Protein AF-A0A7S0GLE5-F1 (afdb_monomer_lite)

Organism: NCBI:txid420281

Sequence (230 aa):
GLSLISFNEVAIQNYQNAKKIQGDEVIFVRYPESAYFPCAHNSYLTGVIRGYGVSIIRFKVPEYEDTFSGSSVFNGTTETRYWSICVYGFAMATNIDCIEDDTTPVDKNGFATIVIAPMSLKNATESAGLGWVRSGHGYDPMIFYRQIMQREDFDSGINSVIYHPQEVSTNETKETFFEYDARNNIGDYAPYGRHMSDKAYTYWLDAGDYVSIFGSFESSIKPETLLKLN

Structure (mmCIF, N/CA/C/O backbone):
data_AF-A0A7S0GLE5-F1
#
_entry.id   AF-A0A7S0GLE5-F1
#
loop_
_atom_site.group_PDB
_atom_site.id
_atom_site.type_symbol
_atom_site.label_atom_id
_atom_site.label_alt_id
_atom_site.label_comp_id
_atom_site.label_asym_id
_atom_site.label_entity_id
_atom_site.label_seq_id
_atom_site.pdbx_PDB_ins_code
_atom_site.Cartn_x
_atom_site.Cartn_y
_atom_site.Cartn_z
_atom_site.occupancy
_atom_site.B_iso_or_equiv
_atom_site.auth_seq_id
_atom_site.auth_comp_id
_atom_site.auth_asym_id
_atom_site.auth_atom_id
_atom_site.pdbx_PDB_model_num
ATOM 1 N N . GLY A 1 1 ? -15.059 27.761 8.460 1.00 34.34 1 GLY A N 1
ATOM 2 C CA . GLY A 1 1 ? -14.867 27.119 7.151 1.00 34.34 1 GLY A CA 1
ATOM 3 C C . GLY A 1 1 ? -13.436 27.342 6.743 1.00 34.34 1 GLY A C 1
ATOM 4 O O . GLY A 1 1 ? -13.083 28.483 6.485 1.00 34.34 1 GLY A O 1
ATOM 5 N N . LEU A 1 2 ? -12.612 26.299 6.796 1.00 33.66 2 LEU A N 1
ATOM 6 C CA . LEU A 1 2 ? -11.242 26.340 6.285 1.00 33.66 2 LEU A CA 1
ATOM 7 C C . LEU A 1 2 ? -11.308 26.415 4.752 1.00 33.66 2 LEU A C 1
ATOM 9 O O . LEU A 1 2 ? -12.181 25.803 4.136 1.00 33.66 2 LEU A O 1
ATOM 13 N N . SER A 1 3 ? -10.463 27.236 4.135 1.00 33.72 3 SER A N 1
ATOM 14 C CA . SER A 1 3 ? -10.384 27.335 2.676 1.00 33.72 3 SER A CA 1
ATOM 15 C C . SER A 1 3 ? -9.587 26.143 2.133 1.00 33.72 3 SER A C 1
ATOM 17 O O . SER A 1 3 ? -8.682 25.652 2.807 1.00 33.72 3 SER A O 1
ATOM 19 N N . LEU A 1 4 ? -9.873 25.696 0.903 1.00 39.38 4 LEU A N 1
ATOM 20 C CA . LEU A 1 4 ? -9.114 24.646 0.190 1.00 39.38 4 LEU A CA 1
ATOM 21 C C . LEU A 1 4 ? -7.583 24.847 0.234 1.00 39.38 4 LEU A C 1
ATOM 23 O O . LEU A 1 4 ? -6.837 23.876 0.196 1.00 39.38 4 LEU A O 1
ATOM 27 N N . ILE A 1 5 ? -7.120 26.094 0.368 1.00 38.97 5 ILE A N 1
ATOM 28 C CA . ILE A 1 5 ? -5.701 26.460 0.482 1.00 38.97 5 ILE A CA 1
ATOM 29 C C . ILE A 1 5 ? -5.119 26.027 1.842 1.00 38.97 5 ILE A C 1
ATOM 31 O O . ILE A 1 5 ? -4.068 25.399 1.877 1.00 38.97 5 ILE A O 1
ATOM 35 N N . SER A 1 6 ? -5.831 26.271 2.950 1.00 46.41 6 SER A N 1
ATOM 36 C CA . SER A 1 6 ? -5.390 25.877 4.303 1.00 46.41 6 SER A CA 1
ATOM 37 C C . SER A 1 6 ? -5.393 24.359 4.547 1.00 46.41 6 SER A C 1
ATOM 39 O O . SER A 1 6 ? -4.584 23.854 5.319 1.00 46.41 6 SER A O 1
ATOM 41 N N . PHE A 1 7 ? -6.261 23.608 3.858 1.00 53.34 7 PHE A N 1
ATOM 42 C CA . PHE A 1 7 ? -6.277 22.140 3.933 1.00 53.34 7 PHE A CA 1
ATOM 43 C C . PHE A 1 7 ? -5.026 21.510 3.319 1.00 53.34 7 PHE A C 1
ATOM 45 O O . PHE A 1 7 ? -4.521 20.508 3.826 1.00 53.34 7 PHE A O 1
ATOM 52 N N . ASN A 1 8 ? -4.515 22.121 2.249 1.00 62.53 8 ASN A N 1
ATOM 53 C CA . ASN A 1 8 ? -3.326 21.642 1.563 1.00 62.53 8 ASN A CA 1
ATOM 54 C C . ASN A 1 8 ? -2.088 21.757 2.467 1.00 62.53 8 ASN A C 1
ATOM 56 O O . ASN A 1 8 ? -1.275 20.844 2.520 1.00 62.53 8 ASN A O 1
ATOM 60 N N . GLU A 1 9 ? -1.976 22.839 3.240 1.00 68.19 9 GLU A N 1
ATOM 61 C CA . GLU A 1 9 ? -0.831 23.089 4.126 1.00 68.19 9 GLU A CA 1
ATOM 62 C C . GLU A 1 9 ? -0.730 22.076 5.274 1.00 68.19 9 GLU A C 1
ATOM 64 O O . GLU A 1 9 ? 0.355 21.556 5.536 1.00 68.19 9 GLU A O 1
ATOM 69 N N . VAL A 1 10 ? -1.852 21.736 5.918 1.00 70.88 10 VAL A N 1
ATOM 70 C CA . VAL A 1 10 ? -1.874 20.741 7.006 1.00 70.88 10 VAL A CA 1
ATOM 71 C C . VAL A 1 10 ? -1.505 19.352 6.484 1.00 70.88 10 VAL A C 1
ATOM 73 O O . VAL A 1 10 ? -0.677 18.669 7.080 1.00 70.88 10 VAL A O 1
ATOM 76 N N . ALA A 1 11 ? -2.055 18.944 5.338 1.00 70.81 11 ALA A N 1
ATOM 77 C CA . ALA A 1 11 ? -1.723 17.656 4.735 1.00 70.81 11 ALA A CA 1
ATOM 78 C C . ALA A 1 11 ? -0.244 17.575 4.300 1.00 70.81 11 ALA A C 1
ATOM 80 O O . ALA A 1 11 ? 0.396 16.548 4.537 1.00 70.81 11 ALA A O 1
ATOM 81 N N . ILE A 1 12 ? 0.332 18.661 3.758 1.00 74.31 12 ILE A N 1
ATOM 82 C CA . ILE A 1 12 ? 1.778 18.750 3.472 1.00 74.31 12 ILE A CA 1
ATOM 83 C C . ILE A 1 12 ? 2.581 18.601 4.757 1.00 74.31 12 ILE A C 1
ATOM 85 O O . ILE A 1 12 ? 3.539 17.832 4.792 1.00 74.31 12 ILE A O 1
ATOM 89 N N . GLN A 1 13 ? 2.212 19.326 5.813 1.00 76.25 13 GLN A N 1
ATOM 90 C CA . GLN A 1 13 ? 2.949 19.287 7.070 1.00 76.25 13 GLN A CA 1
ATOM 91 C C . GLN A 1 13 ? 2.919 17.886 7.691 1.00 76.25 13 GLN A C 1
ATOM 93 O O . GLN A 1 13 ? 3.967 17.383 8.102 1.00 76.25 13 GLN A O 1
ATOM 98 N N . ASN A 1 14 ? 1.755 17.230 7.688 1.00 77.88 14 ASN A N 1
ATOM 99 C CA . ASN A 1 14 ? 1.596 15.856 8.163 1.00 77.88 14 ASN A CA 1
ATOM 100 C C . ASN A 1 14 ? 2.467 14.896 7.345 1.00 77.88 14 ASN A C 1
ATOM 102 O O . ASN A 1 14 ? 3.203 14.095 7.917 1.00 77.88 14 ASN A O 1
ATOM 106 N N . TYR A 1 15 ? 2.472 15.039 6.018 1.00 78.81 15 TYR A N 1
ATOM 107 C CA . TYR A 1 15 ? 3.329 14.254 5.132 1.00 78.81 15 TYR A CA 1
ATOM 108 C C . TYR A 1 15 ? 4.828 14.460 5.417 1.00 78.81 15 TYR A C 1
ATOM 110 O O . TYR A 1 15 ? 5.572 13.485 5.551 1.00 78.81 15 TYR A O 1
ATOM 118 N N . GLN A 1 16 ? 5.290 15.708 5.552 1.00 80.81 16 GLN A N 1
ATOM 119 C CA . GLN A 1 16 ? 6.705 15.996 5.815 1.00 80.81 16 GLN A CA 1
ATOM 120 C C . GLN A 1 16 ? 7.140 15.513 7.210 1.00 80.81 16 GLN A C 1
ATOM 122 O O . GLN A 1 16 ? 8.244 14.979 7.357 1.00 80.81 16 GLN A O 1
ATOM 127 N N . ASN A 1 17 ? 6.273 15.633 8.221 1.00 81.50 17 ASN A N 1
ATOM 128 C CA . ASN A 1 17 ? 6.522 15.113 9.568 1.00 81.50 17 ASN A CA 1
ATOM 129 C C . ASN A 1 17 ? 6.604 13.583 9.566 1.00 81.50 17 ASN A C 1
ATOM 131 O O . ASN A 1 17 ? 7.611 13.030 10.009 1.00 81.50 17 ASN A O 1
ATOM 135 N N . ALA A 1 18 ? 5.619 12.908 8.972 1.00 82.06 18 ALA A N 1
ATOM 136 C CA . ALA A 1 18 ? 5.599 11.456 8.823 1.00 82.06 18 ALA A CA 1
ATOM 137 C C . ALA A 1 18 ? 6.863 10.945 8.107 1.00 82.06 18 ALA A C 1
ATOM 139 O O . ALA A 1 18 ? 7.539 10.033 8.584 1.00 82.06 18 ALA A O 1
ATOM 140 N N . LYS A 1 19 ? 7.271 11.605 7.016 1.00 82.19 19 LYS A N 1
ATOM 141 C CA . LYS A 1 19 ? 8.507 11.286 6.286 1.00 82.19 19 LYS A CA 1
ATOM 142 C C . LYS A 1 19 ? 9.771 11.468 7.132 1.00 82.19 19 LYS A C 1
ATOM 144 O O . LYS A 1 19 ? 10.743 10.735 6.942 1.00 82.19 19 LYS A O 1
ATOM 149 N N . LYS A 1 20 ? 9.804 12.433 8.051 1.00 83.44 20 LYS A N 1
ATOM 150 C CA . LYS A 1 20 ? 10.925 12.606 8.990 1.00 83.44 20 LYS A CA 1
ATOM 151 C C . LYS A 1 20 ? 10.931 11.514 10.064 1.00 83.44 20 LYS A C 1
ATOM 153 O O . LYS A 1 20 ? 11.995 10.993 10.379 1.00 83.44 20 LYS A O 1
ATOM 158 N N . ILE A 1 21 ? 9.760 11.173 10.595 1.00 84.50 21 ILE A N 1
ATOM 159 C CA . ILE A 1 21 ? 9.581 10.262 11.729 1.00 84.50 21 ILE A CA 1
ATOM 160 C C . ILE A 1 21 ? 9.821 8.793 11.348 1.00 84.50 21 ILE A C 1
ATOM 162 O O . ILE A 1 21 ? 10.509 8.070 12.069 1.00 84.50 21 ILE A O 1
ATOM 166 N N . GLN A 1 22 ? 9.281 8.349 10.211 1.00 82.12 22 GLN A N 1
ATOM 167 C CA . GLN A 1 22 ? 9.285 6.933 9.824 1.00 82.12 22 GLN A CA 1
ATOM 168 C C . GLN A 1 22 ? 10.663 6.423 9.371 1.00 82.12 22 GLN A C 1
ATOM 170 O O . GLN A 1 22 ? 10.921 5.222 9.395 1.00 82.12 22 GLN A O 1
ATOM 175 N N . GLY A 1 23 ? 11.583 7.312 8.978 1.00 84.31 23 GLY A N 1
ATOM 176 C CA . GLY A 1 23 ? 12.878 6.893 8.435 1.00 84.31 23 GLY A CA 1
ATOM 177 C C . GLY A 1 23 ? 12.700 6.022 7.184 1.00 84.31 23 GLY A C 1
ATOM 178 O O . GLY A 1 23 ? 12.041 6.439 6.230 1.00 84.31 23 GLY A O 1
ATOM 179 N N . ASP A 1 24 ? 13.284 4.829 7.175 1.00 86.19 24 ASP A N 1
ATOM 180 C CA . ASP A 1 24 ? 13.157 3.897 6.049 1.00 86.19 24 ASP A CA 1
ATOM 181 C C . ASP A 1 24 ? 11.924 2.990 6.147 1.00 86.19 24 ASP A C 1
ATOM 183 O O . ASP A 1 24 ? 11.718 2.160 5.272 1.00 86.19 24 ASP A O 1
ATOM 187 N N . GLU A 1 25 ? 11.083 3.120 7.171 1.00 88.00 25 GLU A N 1
ATOM 188 C CA . GLU A 1 25 ? 9.827 2.370 7.246 1.00 88.00 25 GLU A CA 1
ATOM 189 C C . GLU A 1 25 ? 8.748 3.024 6.374 1.00 88.00 25 GLU A C 1
ATOM 191 O O . GLU A 1 25 ? 8.702 4.244 6.206 1.00 88.00 25 GLU A O 1
ATOM 196 N N . VAL A 1 26 ? 7.877 2.189 5.808 1.00 90.81 26 VAL A N 1
ATOM 197 C CA . VAL A 1 26 ? 6.623 2.607 5.179 1.00 90.81 26 VAL A CA 1
ATOM 198 C C . VAL A 1 26 ? 5.507 2.113 6.071 1.00 90.81 26 VAL A C 1
ATOM 200 O O . VAL A 1 26 ? 5.224 0.914 6.091 1.00 90.81 26 VAL A O 1
ATOM 203 N N . ILE A 1 27 ? 4.881 3.025 6.804 1.00 91.44 27 ILE A N 1
ATOM 204 C CA . ILE A 1 27 ? 3.675 2.711 7.564 1.00 91.44 27 ILE A CA 1
ATOM 205 C C . ILE A 1 27 ? 2.493 3.494 7.019 1.00 91.44 27 ILE A C 1
ATOM 207 O O . ILE A 1 27 ? 2.639 4.584 6.456 1.00 91.44 27 ILE A O 1
ATOM 211 N N . PHE A 1 28 ? 1.322 2.894 7.167 1.00 93.25 28 PHE A N 1
ATOM 212 C CA . PHE A 1 28 ? 0.074 3.424 6.662 1.00 93.25 28 PHE A CA 1
ATOM 213 C C . PHE A 1 28 ? -0.783 3.892 7.826 1.00 93.25 28 PHE A C 1
ATOM 215 O O . PHE A 1 28 ? -0.991 3.159 8.789 1.00 93.25 28 PHE A O 1
ATOM 222 N N . VAL A 1 29 ? -1.285 5.117 7.716 1.00 91.94 29 VAL A N 1
ATOM 223 C CA . VAL A 1 29 ? -2.128 5.755 8.731 1.00 91.94 29 VAL A CA 1
ATOM 224 C C . VAL A 1 29 ? -3.421 6.249 8.089 1.00 91.94 29 VAL A C 1
ATOM 226 O O . VAL A 1 29 ? -3.448 6.580 6.899 1.00 91.94 29 VAL A O 1
ATOM 229 N N . ARG A 1 30 ? -4.507 6.303 8.863 1.00 90.12 30 ARG A N 1
ATOM 230 C CA . ARG A 1 30 ? -5.794 6.843 8.404 1.00 90.12 30 ARG A CA 1
ATOM 231 C C . ARG A 1 30 ? -5.911 8.306 8.819 1.00 90.12 30 ARG A C 1
ATOM 233 O O . ARG A 1 30 ? -6.094 8.587 9.997 1.00 90.12 30 ARG A O 1
ATOM 240 N N . TYR A 1 31 ? -5.860 9.248 7.882 1.00 84.00 31 TYR A N 1
ATOM 241 C CA . TYR A 1 31 ? -6.210 10.643 8.182 1.00 84.00 31 TYR A CA 1
ATOM 242 C C . TYR A 1 31 ? -7.720 10.893 7.993 1.00 84.00 31 TYR A C 1
ATOM 244 O O . TYR A 1 31 ? -8.351 10.213 7.180 1.00 84.00 31 TYR A O 1
ATOM 252 N N . PRO A 1 32 ? -8.323 11.854 8.720 1.00 76.50 32 PRO A N 1
ATOM 253 C CA . PRO A 1 32 ? -9.733 12.211 8.578 1.00 76.50 32 PRO A CA 1
ATOM 254 C C . PRO A 1 32 ? -10.122 12.559 7.135 1.00 76.50 32 PRO A C 1
ATOM 256 O O . PRO A 1 32 ? -9.421 13.300 6.447 1.00 76.50 32 PRO A O 1
ATOM 259 N N . GLU A 1 33 ? -11.281 12.058 6.696 1.00 58.59 33 GLU A N 1
ATOM 260 C CA . GLU A 1 33 ? -11.775 12.083 5.303 1.00 58.59 33 GLU A CA 1
ATOM 261 C C . GLU A 1 33 ? -11.897 13.481 4.683 1.00 58.59 33 GLU A C 1
ATOM 263 O O . GLU A 1 33 ? -11.864 13.617 3.462 1.00 58.59 33 GLU A O 1
ATOM 268 N N . SER A 1 34 ? -11.930 14.540 5.501 1.00 48.94 34 SER A N 1
ATOM 269 C CA . SER A 1 34 ? -11.825 15.930 5.035 1.00 48.94 34 SER A CA 1
ATOM 270 C C . SER A 1 34 ? -10.515 16.252 4.297 1.00 48.94 34 SER A C 1
ATOM 272 O O . SER A 1 34 ? -10.380 17.355 3.773 1.00 48.94 34 SER A O 1
ATOM 274 N N . ALA A 1 35 ? -9.548 15.329 4.276 1.00 51.53 35 ALA A N 1
ATOM 275 C CA . ALA A 1 35 ? -8.272 15.473 3.586 1.00 51.53 35 ALA A CA 1
ATOM 276 C C . ALA A 1 35 ? -8.263 14.957 2.128 1.00 51.53 35 ALA A C 1
ATOM 278 O O . ALA A 1 35 ? -7.322 15.290 1.407 1.00 51.53 35 ALA A O 1
ATOM 279 N N . TYR A 1 36 ? -9.261 14.180 1.664 1.00 60.59 36 TYR A N 1
ATOM 280 C CA . TYR A 1 36 ? -9.184 13.450 0.376 1.00 60.59 36 TYR A CA 1
ATOM 281 C C . TYR A 1 36 ? -10.494 13.435 -0.431 1.00 60.59 36 TYR A C 1
ATOM 283 O O . TYR A 1 36 ? -11.512 13.943 0.025 1.00 60.59 36 TYR A O 1
ATOM 291 N N . PHE A 1 37 ? -10.464 12.864 -1.649 1.00 57.62 37 PHE A N 1
ATOM 292 C CA . PHE A 1 37 ? -11.611 12.757 -2.568 1.00 57.62 37 PHE A CA 1
ATOM 293 C C . PHE A 1 37 ? -12.833 12.118 -1.876 1.00 57.62 37 PHE A C 1
ATOM 295 O O . PHE A 1 37 ? -12.840 10.894 -1.687 1.00 57.62 37 PHE A O 1
ATOM 302 N N . PRO A 1 38 ? -13.868 12.902 -1.514 1.00 54.81 38 PRO A N 1
ATOM 303 C CA . PRO A 1 38 ? -14.949 12.410 -0.676 1.00 54.81 38 PRO A CA 1
ATOM 304 C C . PRO A 1 38 ? -15.863 11.481 -1.479 1.00 54.81 38 PRO A C 1
ATOM 306 O O . PRO A 1 38 ? -16.476 11.876 -2.470 1.00 54.81 38 PRO A O 1
ATOM 309 N N . CYS A 1 39 ? -15.968 10.237 -1.028 1.00 61.84 39 CYS A N 1
ATOM 310 C CA . CYS A 1 39 ? -16.970 9.271 -1.457 1.00 61.84 39 CYS A CA 1
ATOM 311 C C . CYS A 1 39 ? -17.375 8.488 -0.211 1.00 61.84 39 CYS A C 1
ATOM 313 O O . CYS A 1 39 ? -16.509 7.910 0.436 1.00 61.84 39 CYS A O 1
ATOM 315 N N . ALA A 1 40 ? -18.672 8.446 0.108 1.00 65.19 40 ALA A N 1
ATOM 316 C CA . ALA A 1 40 ? -19.184 7.802 1.325 1.00 65.19 40 ALA A CA 1
ATOM 317 C C . ALA A 1 40 ? -18.849 6.301 1.429 1.00 65.19 40 ALA A C 1
ATOM 319 O O . ALA A 1 40 ? -18.985 5.709 2.492 1.00 65.19 40 ALA A O 1
ATOM 320 N N . HIS A 1 41 ? -18.427 5.683 0.325 1.00 71.38 41 HIS A N 1
ATOM 321 C CA . HIS A 1 41 ? -18.065 4.270 0.262 1.00 71.38 41 HIS A CA 1
ATOM 322 C C . HIS A 1 41 ? -16.555 4.027 0.170 1.00 71.38 41 HIS A C 1
ATOM 324 O O . HIS A 1 41 ? -16.156 2.870 0.052 1.00 71.38 41 HIS A O 1
ATOM 330 N N . ASN A 1 42 ? -15.729 5.078 0.174 1.00 81.12 42 ASN A N 1
ATOM 331 C CA . ASN A 1 42 ? -14.281 4.952 0.047 1.00 81.12 42 ASN A CA 1
ATOM 332 C C . ASN A 1 42 ? -13.612 5.222 1.386 1.00 81.12 42 ASN A C 1
ATOM 334 O O . ASN A 1 42 ? -13.816 6.278 1.982 1.00 81.12 42 ASN A O 1
ATOM 338 N N . SER A 1 43 ? -12.703 4.334 1.762 1.00 88.19 43 SER A N 1
ATOM 339 C CA . SER A 1 43 ? -11.827 4.546 2.910 1.00 88.19 43 SER A CA 1
ATOM 340 C C . SER A 1 43 ? -10.382 4.492 2.447 1.00 88.19 43 SER A C 1
ATOM 342 O O . SER A 1 43 ? -10.033 3.693 1.573 1.00 88.19 43 SER A O 1
ATOM 344 N N . TYR A 1 44 ? -9.551 5.358 3.022 1.00 89.81 44 TYR A N 1
ATOM 345 C CA . TYR A 1 44 ? -8.160 5.521 2.624 1.00 89.81 44 TYR A CA 1
ATOM 346 C C . TYR A 1 44 ? -7.222 5.312 3.803 1.00 89.81 44 TYR A C 1
ATOM 348 O O . TYR A 1 44 ? -7.436 5.860 4.883 1.00 89.81 44 TYR A O 1
ATOM 356 N N . LEU A 1 45 ? -6.141 4.588 3.547 1.00 92.56 45 LEU A N 1
ATOM 357 C CA . LEU A 1 45 ? -4.909 4.698 4.306 1.00 92.56 45 LEU A CA 1
ATOM 358 C C . LEU A 1 45 ? -3.869 5.408 3.454 1.00 92.56 45 LEU A C 1
ATOM 360 O O . LEU A 1 45 ? -3.804 5.215 2.236 1.00 92.56 45 LEU A O 1
ATOM 364 N N . THR A 1 46 ? -3.028 6.199 4.101 1.00 90.00 46 THR A N 1
ATOM 365 C CA . THR A 1 46 ? -1.935 6.894 3.432 1.00 90.00 46 THR A CA 1
ATOM 366 C C . THR A 1 46 ? -0.593 6.447 3.965 1.00 90.00 46 THR A C 1
ATOM 368 O O . THR A 1 46 ? -0.386 6.432 5.178 1.00 90.00 46 THR A O 1
ATOM 371 N N . GLY A 1 47 ? 0.314 6.138 3.047 1.00 89.69 47 GLY A N 1
ATOM 372 C CA . GLY A 1 47 ? 1.723 5.902 3.325 1.00 89.69 47 GLY A CA 1
ATOM 373 C C . GLY A 1 47 ? 2.582 7.020 2.743 1.00 89.69 47 GLY A C 1
ATOM 374 O O . GLY A 1 47 ? 2.192 7.703 1.790 1.00 89.69 47 GLY A O 1
ATOM 375 N N . VAL A 1 48 ? 3.777 7.205 3.298 1.00 85.38 48 VAL A N 1
ATOM 376 C CA . VAL A 1 48 ? 4.761 8.155 2.764 1.00 85.38 48 VAL A CA 1
ATOM 377 C C . VAL A 1 48 ? 5.822 7.421 1.960 1.00 85.38 48 VAL A C 1
ATOM 379 O O . VAL A 1 48 ? 6.304 6.364 2.373 1.00 85.38 48 VAL A O 1
ATOM 382 N N . ILE A 1 49 ? 6.221 7.994 0.821 1.00 81.31 49 ILE A N 1
ATOM 383 C CA . ILE A 1 49 ? 7.353 7.479 0.049 1.00 81.31 49 ILE A CA 1
ATOM 384 C C . ILE A 1 49 ? 8.504 8.458 -0.031 1.00 81.31 49 ILE A C 1
ATOM 386 O O . ILE A 1 49 ? 8.359 9.679 0.058 1.00 81.31 49 ILE A O 1
ATOM 390 N N . ARG A 1 50 ? 9.702 7.901 -0.190 1.00 76.81 50 ARG A N 1
ATOM 391 C CA . ARG A 1 50 ? 10.870 8.690 -0.551 1.00 76.81 50 ARG A CA 1
ATOM 392 C C . ARG A 1 50 ? 10.726 9.056 -2.028 1.00 76.81 50 ARG A C 1
ATOM 394 O O . ARG A 1 50 ? 10.382 8.227 -2.858 1.00 76.81 50 ARG A O 1
ATOM 401 N N . GLY A 1 51 ? 11.020 10.308 -2.374 1.00 68.25 51 GLY A N 1
ATOM 402 C CA . GLY A 1 51 ? 11.044 10.764 -3.774 1.00 68.25 51 GLY A CA 1
ATOM 403 C C . GLY A 1 51 ? 12.225 10.209 -4.586 1.00 68.25 51 GLY A C 1
ATOM 404 O O . GLY A 1 51 ? 12.538 10.741 -5.648 1.00 68.25 51 GLY A O 1
ATOM 405 N N . TYR A 1 52 ? 12.927 9.210 -4.049 1.00 75.38 52 TYR A N 1
ATOM 406 C CA . TYR A 1 52 ? 14.080 8.526 -4.618 1.00 75.38 52 TYR A CA 1
ATOM 407 C C . TYR A 1 52 ? 14.143 7.102 -4.052 1.00 75.38 52 TYR A C 1
ATOM 409 O O . TYR A 1 52 ? 13.638 6.850 -2.957 1.00 75.38 52 TYR A O 1
ATOM 417 N N . GLY A 1 53 ? 14.817 6.200 -4.764 1.00 86.25 53 GLY A N 1
ATOM 418 C CA . GLY A 1 53 ? 14.939 4.804 -4.360 1.00 86.25 53 GLY A CA 1
ATOM 419 C C . GLY A 1 53 ? 13.706 3.970 -4.703 1.00 86.25 53 GLY A C 1
ATOM 420 O O . GLY A 1 53 ? 12.930 4.301 -5.605 1.00 86.25 53 GLY A O 1
ATOM 421 N N . VAL A 1 54 ? 13.546 2.888 -3.946 1.00 91.94 54 VAL A N 1
ATOM 422 C CA . VAL A 1 54 ? 12.485 1.895 -4.085 1.00 91.94 54 VAL A CA 1
ATOM 423 C C . VAL A 1 54 ? 11.758 1.742 -2.757 1.00 91.94 54 VAL A C 1
ATOM 425 O O . VAL A 1 54 ? 12.395 1.600 -1.712 1.00 91.94 54 VAL A O 1
ATOM 428 N N . SER A 1 55 ? 10.431 1.722 -2.798 1.00 93.06 55 SER A N 1
ATOM 429 C CA . SER A 1 55 ? 9.592 1.378 -1.649 1.00 93.06 55 SER A CA 1
ATOM 430 C C . SER A 1 55 ? 8.946 0.028 -1.899 1.00 93.06 55 SER A C 1
ATOM 432 O O . SER A 1 55 ? 8.298 -0.160 -2.924 1.00 93.06 55 SER A O 1
ATOM 434 N N . ILE A 1 56 ? 9.103 -0.907 -0.972 1.00 93.25 56 ILE A N 1
ATOM 435 C CA . ILE A 1 56 ? 8.485 -2.232 -1.063 1.00 93.25 56 ILE A CA 1
ATOM 436 C C . ILE A 1 56 ? 7.461 -2.346 0.049 1.00 93.25 56 ILE A C 1
ATOM 438 O O . ILE A 1 56 ? 7.779 -2.061 1.202 1.00 93.25 56 ILE A O 1
ATOM 442 N N . ILE A 1 57 ? 6.251 -2.758 -0.302 1.00 94.88 57 ILE A N 1
ATOM 443 C CA . ILE A 1 57 ? 5.094 -2.815 0.584 1.00 94.88 57 ILE A CA 1
ATOM 444 C C . ILE A 1 57 ? 4.464 -4.193 0.465 1.00 94.88 57 ILE A C 1
ATOM 446 O O . ILE A 1 57 ? 4.395 -4.753 -0.629 1.00 94.88 57 ILE A O 1
ATOM 450 N N . ARG A 1 58 ? 3.987 -4.731 1.582 1.00 95.50 58 ARG A N 1
ATOM 451 C CA . ARG A 1 58 ? 3.313 -6.020 1.638 1.00 95.50 58 ARG A CA 1
ATOM 452 C C . ARG A 1 58 ? 2.107 -5.968 2.564 1.00 95.50 58 ARG A C 1
ATOM 454 O O . ARG A 1 58 ? 2.129 -5.271 3.574 1.00 95.50 58 ARG A O 1
ATOM 461 N N . PHE A 1 59 ? 1.063 -6.695 2.186 1.00 96.25 59 PHE A N 1
ATOM 462 C CA . PHE A 1 59 ? -0.160 -6.890 2.965 1.00 96.25 59 PHE A CA 1
ATOM 463 C C . PHE A 1 59 ? -0.929 -8.090 2.439 1.00 96.25 59 PHE A C 1
ATOM 465 O O . PHE A 1 59 ? -0.746 -8.505 1.290 1.00 96.25 59 PHE A O 1
ATOM 472 N N . LYS A 1 60 ? -1.796 -8.629 3.287 1.00 96.50 60 LYS A N 1
ATOM 473 C CA . LYS A 1 60 ? -2.844 -9.553 2.890 1.00 96.50 60 LYS A CA 1
ATOM 474 C C . LYS A 1 60 ? -3.937 -8.763 2.176 1.00 96.50 60 LYS A C 1
ATOM 476 O O . LYS A 1 60 ? -4.474 -7.807 2.735 1.00 96.50 60 LYS A O 1
ATOM 481 N N . VAL A 1 61 ? -4.232 -9.131 0.935 1.00 96.12 61 VAL A N 1
ATOM 482 C CA . VAL A 1 61 ? -5.259 -8.432 0.157 1.00 96.12 61 VAL A CA 1
ATOM 483 C C . VAL A 1 61 ? -6.645 -8.823 0.669 1.00 96.12 61 VAL A C 1
ATOM 485 O O . VAL A 1 61 ? -6.839 -9.986 1.034 1.00 96.12 61 VAL A O 1
ATOM 488 N N . PRO A 1 62 ? -7.608 -7.889 0.720 1.00 95.38 62 PRO A N 1
ATOM 489 C CA . PRO A 1 62 ? -8.979 -8.247 1.023 1.00 95.38 62 PRO A CA 1
ATOM 490 C C . PRO A 1 62 ? -9.598 -9.032 -0.138 1.00 95.38 62 PRO A C 1
ATOM 492 O O . PRO A 1 62 ? -9.303 -8.767 -1.308 1.00 95.38 62 PRO A O 1
ATOM 495 N N . GLU A 1 63 ? -10.466 -9.984 0.186 1.00 93.00 63 GLU A N 1
ATOM 496 C CA . GLU A 1 63 ? -11.252 -10.717 -0.801 1.00 93.00 63 GLU A CA 1
ATOM 497 C C . GLU A 1 63 ? -12.180 -9.760 -1.557 1.00 93.00 63 GLU A C 1
ATOM 499 O O . GLU A 1 63 ? -12.827 -8.880 -0.975 1.00 93.00 63 GLU A O 1
ATOM 504 N N . TYR A 1 64 ? -12.265 -9.961 -2.868 1.00 89.75 64 TYR A N 1
ATOM 505 C CA . TYR A 1 64 ? -13.080 -9.168 -3.776 1.00 89.75 64 TYR A CA 1
ATOM 506 C C . TYR A 1 64 ? -13.766 -10.076 -4.799 1.00 89.75 64 TYR A C 1
ATOM 508 O O . TYR A 1 64 ? -13.347 -11.209 -5.037 1.00 89.75 64 TYR A O 1
ATOM 516 N N . GLU A 1 65 ? -14.858 -9.584 -5.374 1.00 85.31 65 GLU A N 1
ATOM 517 C CA . GLU A 1 65 ? -15.554 -10.255 -6.471 1.00 85.31 65 GLU A CA 1
ATOM 518 C C . GLU A 1 65 ? -14.872 -9.892 -7.796 1.00 85.31 65 GLU A C 1
ATOM 520 O O . GLU A 1 65 ? -14.734 -8.703 -8.095 1.00 85.31 65 GLU A O 1
ATOM 525 N N . ASP A 1 66 ? -14.504 -10.888 -8.612 1.00 83.38 66 ASP A N 1
ATOM 526 C CA . ASP A 1 66 ? -13.975 -10.671 -9.969 1.00 83.38 66 ASP A CA 1
ATOM 527 C C . ASP A 1 66 ? -15.090 -10.188 -10.908 1.00 83.38 66 ASP A C 1
ATOM 529 O O . ASP A 1 66 ? -15.702 -10.923 -11.697 1.00 83.38 66 ASP A O 1
ATOM 533 N N . THR A 1 67 ? -15.361 -8.893 -10.788 1.00 83.12 67 THR A N 1
ATOM 534 C CA . THR A 1 67 ? -16.316 -8.177 -11.627 1.00 83.12 67 THR A CA 1
ATOM 535 C C . THR A 1 67 ? -15.680 -7.642 -12.905 1.00 83.12 67 THR A C 1
ATOM 537 O O . THR A 1 67 ? -16.406 -7.314 -13.84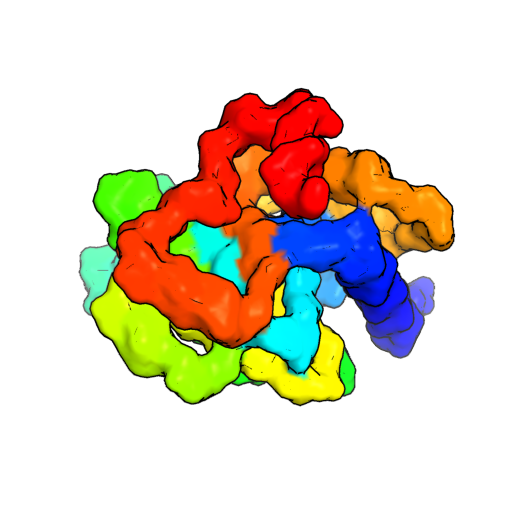6 1.00 83.12 67 THR A O 1
ATOM 540 N N . PHE A 1 68 ? -14.347 -7.575 -12.976 1.00 83.88 68 PHE A N 1
ATOM 541 C CA . PHE A 1 68 ? -13.626 -7.032 -14.124 1.00 83.88 68 PHE A CA 1
ATOM 542 C C . PHE A 1 68 ? -13.606 -7.992 -15.307 1.00 83.88 68 PHE A C 1
ATOM 544 O O . PHE A 1 68 ? -13.884 -7.574 -16.435 1.00 83.88 68 PHE A O 1
ATOM 551 N N . SER A 1 69 ? -13.358 -9.284 -15.071 1.00 82.69 69 SER A N 1
ATOM 552 C CA . SER A 1 69 ? -13.474 -10.293 -16.131 1.00 82.69 69 SER A CA 1
ATOM 553 C C . SER A 1 69 ? -14.936 -10.614 -16.480 1.00 82.69 69 SER A C 1
ATOM 555 O O . SER A 1 69 ? -15.213 -11.249 -17.501 1.00 82.69 69 SER A O 1
ATOM 557 N N . GLY A 1 70 ? -15.879 -10.159 -15.644 1.00 80.19 70 GLY A N 1
ATOM 558 C CA . GLY A 1 70 ? -17.302 -10.478 -15.731 1.00 80.19 70 GLY A CA 1
ATOM 559 C C . GLY A 1 70 ? -17.654 -11.863 -15.180 1.00 80.19 70 GLY A C 1
ATOM 560 O O . GLY A 1 70 ? -18.759 -12.347 -15.431 1.00 80.19 70 GLY A O 1
ATOM 561 N N . SER A 1 71 ? -16.734 -12.504 -14.452 1.00 80.19 71 SER A N 1
ATOM 562 C CA . SER A 1 71 ? -16.943 -13.828 -13.853 1.00 80.19 71 SER A CA 1
ATOM 563 C C . SER A 1 71 ? -17.943 -13.805 -12.695 1.00 80.19 71 SER A C 1
ATOM 565 O O . SER A 1 71 ? -18.635 -14.802 -12.471 1.00 80.19 71 SER A O 1
ATOM 567 N N . SER A 1 72 ? -18.077 -12.675 -11.994 1.00 82.44 72 SER A N 1
ATOM 568 C CA . SER A 1 72 ? -19.101 -12.473 -10.969 1.00 82.44 72 SER A CA 1
ATOM 569 C C . SER A 1 72 ? -19.676 -11.049 -10.960 1.00 82.44 72 SER A C 1
ATOM 571 O O . SER A 1 72 ? -19.240 -10.148 -11.677 1.00 82.44 72 SER A O 1
ATOM 573 N N . VAL A 1 73 ? -20.736 -10.856 -10.171 1.00 83.62 73 VAL A N 1
ATOM 574 C CA . VAL A 1 73 ? -21.351 -9.549 -9.904 1.00 83.62 73 VAL A CA 1
ATOM 575 C C . VAL A 1 73 ? -21.190 -9.267 -8.422 1.00 83.62 73 VAL A C 1
ATOM 577 O O . VAL A 1 73 ? -21.495 -10.130 -7.601 1.00 83.62 73 VAL A O 1
ATOM 580 N N . PHE A 1 74 ? -20.782 -8.046 -8.074 1.00 83.69 74 PHE A N 1
ATOM 581 C CA . PHE A 1 74 ? -20.684 -7.648 -6.676 1.00 83.69 74 PHE A CA 1
ATOM 582 C C . PHE A 1 74 ? -22.047 -7.752 -5.978 1.00 83.69 74 PHE A C 1
ATOM 584 O O . PHE A 1 74 ? -22.994 -7.040 -6.320 1.00 83.69 74 PHE A O 1
ATOM 591 N N . ASN A 1 75 ? -22.128 -8.638 -4.991 1.00 84.50 75 ASN A N 1
ATOM 592 C CA . ASN A 1 75 ? -23.337 -8.980 -4.237 1.00 84.50 75 ASN A CA 1
ATOM 593 C C . ASN A 1 75 ? -23.240 -8.576 -2.748 1.00 84.50 75 ASN A C 1
ATOM 595 O O . ASN A 1 75 ? -24.183 -8.809 -1.994 1.00 84.50 75 ASN A O 1
ATOM 599 N N . GLY A 1 76 ? -22.114 -7.981 -2.330 1.00 83.12 76 GLY A N 1
ATOM 600 C CA . GLY A 1 76 ? -21.852 -7.579 -0.948 1.00 83.12 76 GLY A CA 1
ATOM 601 C C . GLY A 1 76 ? -21.359 -8.689 -0.013 1.00 83.12 76 GLY A C 1
ATOM 602 O O . GLY A 1 76 ? -21.342 -8.462 1.194 1.00 83.12 76 GLY A O 1
ATOM 603 N N . THR A 1 77 ? -20.988 -9.875 -0.515 1.00 85.44 77 THR A N 1
ATOM 604 C CA . THR A 1 77 ? -20.536 -10.987 0.344 1.00 85.44 77 THR A CA 1
ATOM 605 C C . THR A 1 77 ? -19.026 -11.046 0.565 1.00 85.44 77 THR A C 1
ATOM 607 O O . THR A 1 77 ? -18.602 -11.549 1.608 1.00 85.44 77 THR A O 1
ATOM 610 N N . THR A 1 78 ? -18.220 -10.522 -0.362 1.00 90.81 78 THR A N 1
ATOM 611 C CA . THR A 1 78 ? -16.759 -10.402 -0.204 1.00 90.81 78 THR A CA 1
ATOM 612 C C . THR A 1 78 ? -16.381 -9.278 0.759 1.00 90.81 78 THR A C 1
ATOM 614 O O . THR A 1 78 ? -17.204 -8.426 1.091 1.00 90.81 78 THR A O 1
ATOM 617 N N . GLU A 1 79 ? -15.131 -9.278 1.227 1.00 93.88 79 GLU A N 1
ATOM 618 C CA . GLU A 1 79 ? -14.624 -8.303 2.203 1.00 93.88 79 GLU A CA 1
ATOM 619 C C . GLU A 1 79 ? -14.667 -6.859 1.664 1.00 93.88 79 GLU A C 1
ATOM 621 O O . GLU A 1 79 ? -15.014 -5.927 2.395 1.00 93.88 79 GLU A O 1
ATOM 626 N N . THR A 1 80 ? -14.374 -6.666 0.375 1.00 92.62 80 THR A N 1
ATOM 627 C CA . THR A 1 80 ? -14.506 -5.380 -0.327 1.00 92.62 80 THR A CA 1
ATOM 628 C C . THR A 1 80 ? -15.077 -5.570 -1.733 1.00 92.62 80 THR A C 1
ATOM 630 O O . THR A 1 80 ? -15.037 -6.669 -2.294 1.00 92.62 80 THR A O 1
ATOM 633 N N . ARG A 1 81 ? -15.597 -4.493 -2.337 1.00 91.56 81 ARG A N 1
ATOM 634 C CA . ARG A 1 81 ? -15.901 -4.476 -3.779 1.00 91.56 81 ARG A CA 1
ATOM 635 C C . ARG A 1 81 ? -14.648 -4.290 -4.613 1.00 91.56 81 ARG A C 1
ATOM 637 O O . ARG A 1 81 ? -14.573 -4.828 -5.708 1.00 91.56 81 ARG A O 1
ATOM 644 N N . TYR A 1 82 ? -13.758 -3.428 -4.135 1.00 92.31 82 TYR A N 1
ATOM 645 C CA . TYR A 1 82 ? -12.565 -3.042 -4.866 1.00 92.31 82 TYR A CA 1
ATOM 646 C C . TYR A 1 82 ? -11.478 -2.545 -3.921 1.00 92.31 82 TYR A C 1
ATOM 648 O O . TYR A 1 82 ? -11.789 -1.932 -2.886 1.00 92.31 82 TYR A O 1
ATOM 656 N N . TRP A 1 83 ? -10.216 -2.734 -4.290 1.00 94.69 83 TRP A N 1
ATOM 657 C CA . TRP A 1 83 ? -9.097 -2.064 -3.636 1.00 94.69 83 TRP A CA 1
ATOM 658 C C . TRP A 1 83 ? -7.990 -1.643 -4.607 1.00 94.69 83 TRP A C 1
ATOM 660 O O . TRP A 1 83 ? -7.825 -2.191 -5.691 1.00 94.69 83 TRP A O 1
ATOM 670 N N . SER A 1 84 ? -7.218 -0.627 -4.215 1.00 95.06 84 SER A N 1
ATOM 671 C CA . SER A 1 84 ? -6.108 -0.117 -5.032 1.00 95.06 84 SER A CA 1
ATOM 672 C C . SER A 1 84 ? -4.998 0.505 -4.205 1.00 95.06 84 SER A C 1
ATOM 674 O O . SER A 1 84 ? -5.285 1.151 -3.193 1.00 95.06 84 SER A O 1
ATOM 676 N N . ILE A 1 85 ? -3.761 0.421 -4.698 1.00 95.06 85 ILE A N 1
ATOM 677 C CA . ILE A 1 85 ? -2.632 1.236 -4.244 1.00 95.06 85 ILE A CA 1
ATOM 678 C C . ILE A 1 85 ? -2.236 2.213 -5.351 1.00 95.06 85 ILE A C 1
ATOM 680 O O . ILE A 1 85 ? -1.855 1.808 -6.444 1.00 95.06 85 ILE A O 1
ATOM 684 N N . CYS A 1 86 ? -2.286 3.507 -5.048 1.00 91.62 86 CYS A N 1
ATOM 685 C CA . CYS A 1 86 ? -1.924 4.579 -5.969 1.00 91.62 86 CYS A CA 1
ATOM 686 C C . CYS A 1 86 ? -0.780 5.424 -5.421 1.00 91.62 86 CYS A C 1
ATOM 688 O O . CYS A 1 86 ? -0.739 5.732 -4.229 1.00 91.62 86 CYS A O 1
ATOM 690 N N . VAL A 1 87 ? 0.098 5.872 -6.312 1.00 90.12 87 VAL A N 1
ATOM 691 C CA . VAL A 1 87 ? 1.065 6.931 -6.031 1.00 90.12 87 VAL A CA 1
ATOM 692 C C . VAL A 1 87 ? 0.489 8.258 -6.513 1.00 90.12 87 VAL A C 1
ATOM 694 O O . VAL A 1 87 ? 0.146 8.418 -7.685 1.00 90.12 87 VAL A O 1
ATOM 697 N N . TYR A 1 88 ? 0.401 9.228 -5.609 1.00 83.00 88 TYR A N 1
ATOM 698 C CA . TYR A 1 88 ? -0.133 10.560 -5.873 1.00 83.00 88 TYR A CA 1
ATOM 699 C C . TYR A 1 88 ? 0.958 11.616 -5.756 1.00 83.00 88 TYR A C 1
ATOM 701 O O . TYR A 1 88 ? 1.698 11.635 -4.775 1.00 83.00 88 TYR A O 1
ATOM 709 N N . GLY A 1 89 ? 1.048 12.515 -6.733 1.00 76.56 89 GLY A N 1
ATOM 710 C CA . GLY A 1 89 ? 1.918 13.684 -6.661 1.00 76.56 89 GLY A CA 1
ATOM 711 C C . GLY A 1 89 ? 1.195 14.812 -5.942 1.00 76.56 89 GLY A C 1
ATOM 712 O O . GLY A 1 89 ? 0.384 15.505 -6.561 1.00 76.56 89 GLY A O 1
ATOM 713 N N . PHE A 1 90 ? 1.488 15.009 -4.654 1.00 67.56 90 PHE A N 1
ATOM 714 C CA . PHE A 1 90 ? 0.762 15.967 -3.821 1.00 67.56 90 PHE A CA 1
ATOM 715 C C . PHE A 1 90 ? 0.852 17.398 -4.379 1.00 67.56 90 PHE A C 1
ATOM 717 O O . PHE A 1 90 ? -0.161 18.083 -4.510 1.00 67.56 90 PHE A O 1
ATOM 724 N N . ALA A 1 91 ? 2.044 17.815 -4.821 1.00 63.88 91 ALA A N 1
ATOM 725 C CA . ALA A 1 91 ? 2.271 19.149 -5.384 1.00 63.88 91 ALA A CA 1
ATOM 726 C C . ALA A 1 91 ? 1.517 19.411 -6.702 1.00 63.88 91 ALA A C 1
ATOM 728 O O . ALA A 1 91 ? 1.268 20.563 -7.053 1.00 63.88 91 ALA A O 1
ATOM 729 N N . MET A 1 92 ? 1.165 18.357 -7.444 1.00 59.97 92 MET A N 1
ATOM 730 C CA . MET A 1 92 ? 0.511 18.468 -8.752 1.00 59.97 92 MET A CA 1
ATOM 731 C C . MET A 1 92 ? -0.974 18.113 -8.715 1.00 59.97 92 MET A C 1
ATOM 733 O O . MET A 1 92 ? -1.644 18.276 -9.729 1.00 59.97 92 MET A O 1
ATOM 737 N N . ALA A 1 93 ? -1.480 17.618 -7.584 1.00 66.56 93 ALA A N 1
ATOM 738 C CA . ALA A 1 93 ? -2.825 17.071 -7.460 1.00 66.56 93 ALA A CA 1
ATOM 739 C C . ALA A 1 93 ? -3.169 16.045 -8.568 1.00 66.56 93 ALA A C 1
ATOM 741 O O . ALA A 1 93 ? -4.251 16.079 -9.154 1.00 66.56 93 ALA A O 1
ATOM 742 N N . THR A 1 94 ? -2.230 15.144 -8.885 1.00 70.81 94 THR A N 1
ATOM 743 C CA . THR A 1 94 ? -2.414 14.125 -9.934 1.00 70.81 94 THR A CA 1
ATOM 744 C C . THR A 1 94 ? -1.987 12.736 -9.477 1.00 70.81 94 THR A C 1
ATOM 746 O O . THR A 1 94 ? -1.012 12.576 -8.740 1.00 70.81 94 THR A O 1
ATOM 749 N N . ASN A 1 95 ? -2.709 11.721 -9.960 1.00 77.12 95 ASN A N 1
ATOM 750 C CA . ASN A 1 95 ? -2.265 10.332 -9.885 1.00 77.12 95 ASN A CA 1
ATOM 751 C C . ASN A 1 95 ? -1.053 10.156 -10.804 1.00 77.12 95 ASN A C 1
ATOM 753 O O . ASN A 1 95 ? -1.105 10.527 -11.977 1.00 77.12 95 ASN A O 1
ATOM 757 N N . ILE A 1 96 ? 0.021 9.587 -10.265 1.00 86.56 96 ILE A N 1
ATOM 758 C CA . ILE A 1 96 ? 1.209 9.222 -11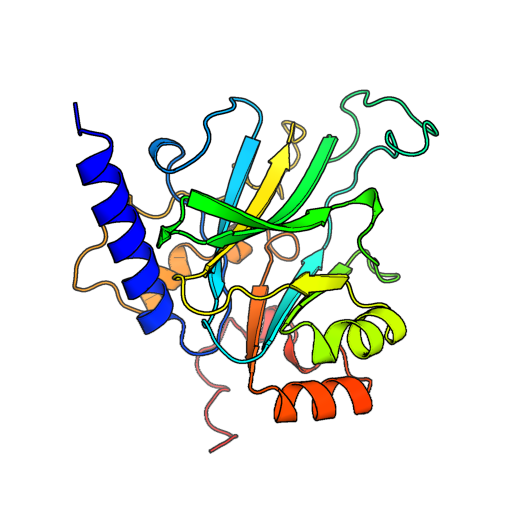.036 1.00 86.56 96 ILE A CA 1
ATOM 759 C C . ILE A 1 96 ? 0.996 7.852 -11.667 1.00 86.56 96 ILE A C 1
ATOM 761 O O . ILE A 1 96 ? 1.191 7.701 -12.871 1.00 86.56 96 ILE A O 1
ATOM 765 N N . ASP A 1 97 ? 0.613 6.872 -10.850 1.00 91.94 97 ASP A N 1
ATOM 766 C CA . ASP A 1 97 ? 0.363 5.496 -11.270 1.00 91.94 97 ASP A CA 1
ATOM 767 C C . ASP A 1 97 ? -0.404 4.739 -10.176 1.00 91.94 97 ASP A C 1
ATOM 769 O O . ASP A 1 97 ? -0.381 5.151 -9.009 1.00 91.94 97 ASP A O 1
ATOM 773 N N . CYS A 1 98 ? -1.077 3.653 -10.540 1.00 93.06 98 CYS A N 1
ATOM 774 C CA . CYS A 1 98 ? -1.846 2.816 -9.620 1.00 93.06 98 CYS A CA 1
ATOM 775 C C . CYS A 1 98 ? -1.704 1.336 -9.979 1.00 93.06 98 CYS A C 1
ATOM 777 O O . CYS A 1 98 ? -1.399 0.994 -11.118 1.00 93.06 98 CYS A O 1
ATOM 779 N N . ILE A 1 99 ? -1.975 0.481 -8.999 1.00 96.00 99 ILE A N 1
ATOM 780 C CA . ILE A 1 99 ? -2.267 -0.936 -9.195 1.00 96.00 99 ILE A CA 1
ATOM 781 C C . ILE A 1 99 ? -3.508 -1.302 -8.378 1.00 96.00 99 ILE A C 1
ATOM 783 O O . ILE A 1 99 ? -3.783 -0.692 -7.333 1.00 96.00 99 ILE A O 1
ATOM 787 N N . GLU A 1 100 ? -4.256 -2.287 -8.849 1.00 95.25 100 GLU A N 1
ATOM 788 C CA . GLU A 1 100 ? -5.547 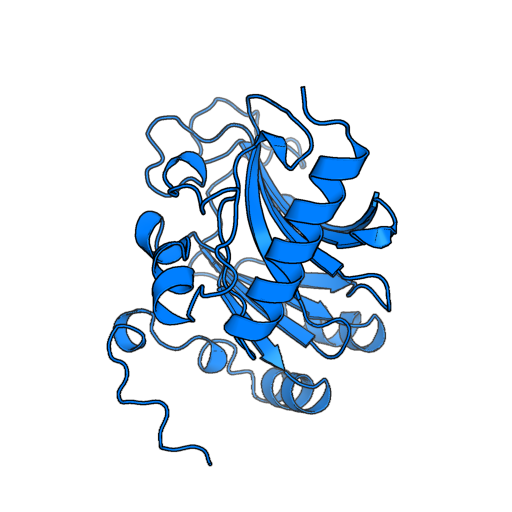-2.675 -8.297 1.00 95.25 100 GLU A CA 1
ATOM 789 C C . GLU A 1 100 ? -5.673 -4.185 -8.128 1.00 95.25 100 GLU A C 1
ATOM 791 O O . GLU A 1 100 ? -4.833 -4.959 -8.589 1.00 95.25 100 GLU A O 1
ATOM 796 N N . ASP A 1 101 ? -6.715 -4.576 -7.414 1.00 93.75 101 ASP A N 1
ATOM 797 C CA . ASP A 1 101 ? -7.102 -5.953 -7.132 1.00 93.75 101 ASP A CA 1
ATOM 798 C C . ASP A 1 101 ? -6.976 -6.932 -8.302 1.00 93.75 101 ASP A C 1
ATOM 800 O O . ASP A 1 101 ? -6.320 -7.966 -8.146 1.00 93.75 101 ASP A O 1
ATOM 804 N N . ASP A 1 102 ? -7.543 -6.608 -9.461 1.00 90.94 102 ASP A N 1
ATOM 805 C CA . ASP A 1 102 ? -7.592 -7.518 -10.615 1.00 90.94 102 ASP A CA 1
ATOM 806 C C . ASP A 1 102 ? -6.235 -7.702 -11.316 1.00 90.94 102 ASP A C 1
ATOM 808 O O . ASP A 1 102 ? -6.011 -8.689 -12.022 1.00 90.94 102 ASP A O 1
ATOM 812 N N . THR A 1 103 ? -5.314 -6.748 -11.153 1.00 91.44 103 THR A N 1
ATOM 813 C CA . THR A 1 103 ? -4.015 -6.738 -11.850 1.00 91.44 103 THR A CA 1
ATOM 814 C C . THR A 1 103 ? -2.833 -7.024 -10.934 1.00 91.44 103 THR A C 1
ATOM 816 O O . THR A 1 103 ? -1.720 -7.255 -11.418 1.00 91.44 103 THR A O 1
ATOM 819 N N . THR A 1 104 ? -3.047 -7.049 -9.616 1.00 95.81 104 THR A N 1
ATOM 820 C CA . THR A 1 104 ? -1.979 -7.275 -8.643 1.00 95.81 104 THR A CA 1
ATOM 821 C C . THR A 1 104 ? -1.661 -8.764 -8.491 1.00 95.81 104 THR A C 1
ATOM 823 O O . THR A 1 104 ? -2.540 -9.549 -8.141 1.00 95.81 104 THR A O 1
ATOM 826 N N . PRO A 1 105 ? -0.390 -9.179 -8.647 1.00 95.62 105 PRO A N 1
ATOM 827 C CA . PRO A 1 105 ? 0.032 -10.526 -8.285 1.00 95.62 105 PRO A CA 1
ATOM 828 C C . PRO A 1 105 ? -0.136 -10.791 -6.782 1.00 95.62 105 PRO A C 1
ATOM 830 O O . PRO A 1 105 ? 0.372 -10.039 -5.944 1.00 95.62 105 PRO A O 1
ATOM 833 N N . VAL A 1 106 ? -0.805 -11.894 -6.447 1.00 94.56 106 VAL A N 1
ATOM 834 C CA . VAL A 1 106 ? -1.028 -12.348 -5.069 1.00 94.56 106 VAL A CA 1
ATOM 835 C C . VAL A 1 106 ? -0.377 -13.714 -4.883 1.00 94.56 106 VAL A C 1
ATOM 837 O O . VAL A 1 106 ? -0.517 -14.608 -5.721 1.00 94.56 106 VAL A O 1
ATOM 840 N N . ASP A 1 107 ? 0.363 -13.884 -3.791 1.00 92.69 107 ASP A N 1
ATOM 841 C CA . ASP A 1 107 ? 0.986 -15.161 -3.469 1.00 92.69 107 ASP A CA 1
ATOM 842 C C . ASP A 1 107 ? -0.013 -16.178 -2.890 1.00 92.69 107 ASP A C 1
ATOM 844 O O . ASP A 1 107 ? -1.158 -15.877 -2.557 1.00 92.69 107 ASP A O 1
ATOM 848 N N . LYS A 1 108 ? 0.442 -17.423 -2.728 1.00 92.06 108 LYS A N 1
ATOM 849 C CA . LYS A 1 108 ? -0.382 -18.537 -2.225 1.00 92.06 108 LYS A CA 1
ATOM 850 C C . LYS A 1 108 ? -0.988 -18.323 -0.829 1.00 92.06 108 LYS A C 1
ATOM 852 O O . LYS A 1 108 ? -1.863 -19.089 -0.441 1.00 92.06 108 LYS A O 1
ATOM 857 N N . ASN A 1 109 ? -0.483 -17.361 -0.057 1.00 91.38 109 ASN A N 1
ATOM 858 C CA . ASN A 1 109 ? -0.963 -17.044 1.285 1.00 91.38 109 ASN A CA 1
ATOM 859 C C . ASN A 1 109 ? -1.918 -15.834 1.280 1.00 91.38 109 ASN A C 1
ATOM 861 O O . ASN A 1 109 ? -2.314 -15.377 2.351 1.00 91.38 109 ASN A O 1
ATOM 865 N N . GLY A 1 110 ? -2.275 -15.305 0.104 1.00 94.06 110 GLY A N 1
ATOM 866 C CA . GLY A 1 110 ? -3.162 -14.151 -0.033 1.00 94.06 110 GLY A CA 1
ATOM 867 C C . GLY A 1 110 ? -2.459 -12.804 0.139 1.00 94.06 110 GLY A C 1
ATOM 868 O O . GLY A 1 110 ? -3.128 -11.804 0.386 1.00 94.06 110 GLY A O 1
ATOM 869 N N . PHE A 1 111 ? -1.126 -12.750 0.042 1.00 95.31 111 PHE A N 1
ATOM 870 C CA . PHE A 1 111 ? -0.386 -11.496 0.170 1.00 95.31 111 PHE A CA 1
ATOM 871 C C . PHE A 1 111 ? 0.025 -10.931 -1.184 1.00 95.31 111 PHE A C 1
ATOM 873 O O . PHE A 1 111 ? 0.564 -11.646 -2.029 1.00 95.31 111 PHE A O 1
ATOM 880 N N . ALA A 1 112 ? -0.134 -9.621 -1.338 1.00 95.94 112 ALA A N 1
ATOM 881 C CA . ALA A 1 112 ? 0.491 -8.860 -2.407 1.00 95.94 112 ALA A CA 1
ATOM 882 C C . ALA A 1 112 ? 1.810 -8.258 -1.912 1.00 95.94 112 ALA A C 1
ATOM 884 O O . ALA A 1 112 ? 1.890 -7.746 -0.793 1.00 95.94 112 ALA A O 1
ATOM 885 N N . THR A 1 113 ? 2.831 -8.278 -2.769 1.00 96.00 113 THR A N 1
ATOM 886 C CA . THR A 1 113 ? 4.054 -7.489 -2.587 1.00 96.00 113 THR A CA 1
ATOM 887 C C . THR A 1 113 ? 4.130 -6.471 -3.719 1.00 96.00 113 THR A C 1
ATOM 889 O O . THR A 1 113 ? 4.285 -6.843 -4.883 1.00 96.00 113 THR A O 1
ATOM 892 N N . ILE A 1 114 ? 4.014 -5.192 -3.371 1.00 96.44 114 ILE A N 1
ATOM 893 C CA . ILE A 1 114 ? 3.995 -4.067 -4.306 1.00 96.44 114 ILE A CA 1
ATOM 894 C C . ILE A 1 114 ? 5.294 -3.281 -4.171 1.00 96.44 114 ILE A C 1
ATOM 896 O O . ILE A 1 114 ? 5.721 -2.920 -3.074 1.00 96.44 114 ILE A O 1
ATOM 900 N N . VAL A 1 115 ? 5.913 -2.998 -5.309 1.00 95.50 115 VAL A N 1
ATOM 901 C CA . VAL A 1 115 ? 7.163 -2.261 -5.431 1.00 95.50 115 VAL A CA 1
ATOM 902 C C . VAL A 1 115 ? 6.880 -0.942 -6.132 1.00 95.50 115 VAL A C 1
ATOM 904 O O . VAL A 1 115 ? 6.499 -0.907 -7.301 1.00 95.50 115 VAL A O 1
ATOM 907 N N . ILE A 1 116 ? 7.114 0.154 -5.423 1.00 94.75 116 ILE A N 1
ATOM 908 C CA . ILE A 1 116 ? 7.057 1.501 -5.972 1.00 94.75 116 ILE A CA 1
ATOM 909 C C . ILE A 1 116 ? 8.474 1.900 -6.371 1.00 94.75 116 ILE A C 1
ATOM 911 O O . ILE A 1 116 ? 9.337 2.094 -5.512 1.00 94.75 116 ILE A O 1
ATOM 915 N N . ALA A 1 117 ? 8.727 1.990 -7.674 1.00 93.69 117 ALA A N 1
ATOM 916 C CA . ALA A 1 117 ? 10.081 2.084 -8.213 1.00 93.69 117 ALA A CA 1
ATOM 917 C C . ALA A 1 117 ? 10.144 2.867 -9.536 1.00 93.69 117 ALA A C 1
ATOM 919 O O . ALA A 1 117 ? 9.126 3.048 -10.212 1.00 93.69 117 ALA A O 1
ATOM 920 N N . PRO A 1 118 ? 11.341 3.326 -9.948 1.00 91.88 118 PRO A N 1
ATOM 921 C CA . PRO A 1 118 ? 11.542 3.881 -11.282 1.00 91.88 118 PRO A CA 1
ATOM 922 C C . PRO A 1 118 ? 11.240 2.859 -12.390 1.00 91.88 118 PRO A C 1
ATOM 924 O O . PRO A 1 118 ? 11.342 1.644 -12.208 1.00 91.88 118 PRO A O 1
ATOM 927 N N . MET A 1 119 ? 10.931 3.373 -13.585 1.00 92.44 119 MET A N 1
ATOM 928 C CA . MET A 1 119 ? 10.596 2.574 -14.776 1.00 92.44 119 MET A CA 1
ATOM 929 C C . MET A 1 119 ? 11.679 1.554 -15.157 1.00 92.44 119 MET A C 1
ATOM 931 O O . MET A 1 119 ? 11.367 0.488 -15.679 1.00 92.44 119 MET A O 1
ATOM 935 N N . SER A 1 120 ? 12.950 1.853 -14.878 1.00 93.75 120 SER A N 1
ATOM 936 C CA . SER A 1 120 ? 14.079 0.954 -15.146 1.00 93.75 120 SER A CA 1
ATOM 937 C C . SER A 1 120 ? 13.977 -0.393 -14.426 1.00 93.75 120 SER A C 1
ATOM 939 O O . SER A 1 120 ? 14.588 -1.357 -14.879 1.00 93.75 120 SER A O 1
ATOM 941 N N . LEU A 1 121 ? 13.213 -0.473 -13.332 1.00 94.69 121 LEU A N 1
ATOM 942 C CA . LEU A 1 121 ? 13.050 -1.690 -12.539 1.00 94.69 121 LEU A CA 1
ATOM 943 C C . LEU A 1 121 ? 11.773 -2.472 -12.877 1.00 94.69 121 LEU A C 1
ATOM 945 O O . LEU A 1 121 ? 11.692 -3.641 -12.513 1.00 94.69 121 LEU A O 1
ATOM 949 N N . LYS A 1 122 ? 10.835 -1.887 -13.638 1.00 95.75 122 LYS A N 1
ATOM 950 C CA . LYS A 1 122 ? 9.519 -2.474 -13.955 1.00 95.75 122 LYS A CA 1
ATOM 951 C C . LYS A 1 122 ? 9.600 -3.928 -14.407 1.00 95.75 122 LYS A C 1
ATOM 953 O O . LYS A 1 122 ? 9.037 -4.809 -13.770 1.00 95.75 122 LYS A O 1
ATOM 958 N N . ASN A 1 123 ? 10.343 -4.185 -15.483 1.00 97.12 123 ASN A N 1
ATOM 959 C CA . ASN A 1 123 ? 10.394 -5.519 -16.080 1.00 97.12 123 ASN A CA 1
ATOM 960 C C . ASN A 1 123 ? 10.994 -6.557 -15.123 1.00 97.12 123 ASN A C 1
ATOM 962 O O . ASN A 1 123 ? 10.535 -7.695 -15.103 1.00 97.12 123 ASN A O 1
ATOM 966 N N . ALA A 1 124 ? 12.010 -6.181 -14.338 1.00 96.00 124 ALA A N 1
ATOM 967 C CA . ALA A 1 124 ? 12.629 -7.083 -13.370 1.00 96.00 124 ALA A CA 1
ATOM 968 C C . ALA A 1 124 ? 11.665 -7.399 -12.215 1.00 96.00 124 ALA A C 1
ATOM 970 O O . ALA A 1 124 ? 11.517 -8.560 -11.843 1.00 96.00 124 ALA A O 1
ATOM 971 N N . THR A 1 125 ? 10.961 -6.383 -11.706 1.00 95.75 125 THR A N 1
ATOM 972 C CA . THR A 1 125 ? 9.926 -6.522 -10.674 1.00 95.75 125 THR A CA 1
ATOM 973 C C . THR A 1 125 ? 8.786 -7.437 -11.127 1.00 95.75 125 THR A C 1
ATOM 975 O O . THR A 1 125 ? 8.461 -8.404 -10.441 1.00 95.75 125 THR A O 1
ATOM 978 N N . GLU A 1 126 ? 8.203 -7.162 -12.295 1.00 95.94 126 GLU A N 1
ATOM 979 C CA . GLU A 1 126 ? 7.068 -7.928 -12.822 1.00 95.94 126 GLU A CA 1
ATOM 980 C C . GLU A 1 126 ? 7.474 -9.369 -13.163 1.00 95.94 126 GLU A C 1
ATOM 982 O O . GLU A 1 126 ? 6.728 -10.304 -12.884 1.00 95.94 126 GLU A O 1
ATOM 987 N N . SER A 1 127 ? 8.687 -9.578 -13.694 1.00 95.25 127 SER A N 1
ATOM 988 C CA 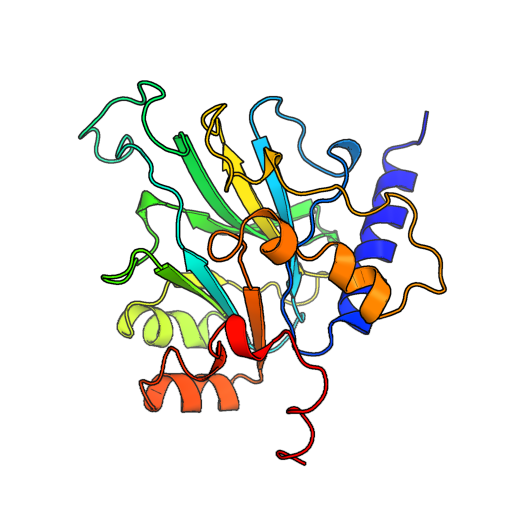. SER A 1 127 ? 9.206 -10.927 -13.982 1.00 95.25 127 SER A CA 1
ATOM 989 C C . SER A 1 127 ? 9.413 -11.768 -12.720 1.00 95.25 127 SER A C 1
ATOM 991 O O . SER A 1 127 ? 9.375 -12.994 -12.794 1.00 95.25 127 SER A O 1
ATOM 993 N N . ALA A 1 128 ? 9.611 -11.126 -11.565 1.00 92.88 128 ALA A N 1
ATOM 994 C CA . ALA A 1 128 ? 9.666 -11.787 -10.263 1.00 92.88 128 ALA A CA 1
ATOM 995 C C . ALA A 1 128 ? 8.272 -12.069 -9.664 1.00 92.88 128 ALA A C 1
ATOM 997 O O . ALA A 1 128 ? 8.180 -12.585 -8.552 1.00 92.88 128 ALA A O 1
ATOM 998 N N . GLY A 1 129 ? 7.188 -11.738 -10.376 1.00 94.00 129 GLY A N 1
ATOM 999 C CA . GLY A 1 129 ? 5.816 -11.935 -9.905 1.00 94.00 129 GLY A CA 1
ATOM 1000 C C . GLY A 1 129 ? 5.393 -10.941 -8.823 1.00 94.00 129 GLY A C 1
ATOM 1001 O O . GLY A 1 129 ? 4.529 -11.261 -8.012 1.00 94.00 129 GLY A O 1
ATOM 1002 N N . LEU A 1 130 ? 6.012 -9.758 -8.780 1.00 95.56 130 LEU A N 1
ATOM 1003 C CA . LEU A 1 130 ? 5.681 -8.690 -7.838 1.00 95.56 130 LEU A CA 1
ATOM 1004 C C . LEU A 1 130 ? 4.873 -7.595 -8.546 1.00 95.56 130 LEU A C 1
ATOM 1006 O O . LEU A 1 130 ? 5.086 -7.326 -9.730 1.00 95.56 130 LEU A O 1
ATOM 1010 N N . GLY A 1 131 ? 3.981 -6.926 -7.815 1.00 97.25 131 GLY A N 1
ATOM 1011 C CA . GLY A 1 131 ? 3.288 -5.745 -8.327 1.00 97.25 131 GLY A CA 1
ATOM 1012 C C . GLY A 1 131 ? 4.267 -4.582 -8.485 1.00 97.25 131 GLY A C 1
ATOM 1013 O O . GLY A 1 131 ? 5.070 -4.329 -7.587 1.00 97.25 131 GLY A O 1
ATOM 1014 N N . TRP A 1 132 ? 4.208 -3.861 -9.602 1.00 97.19 132 TRP A N 1
ATOM 1015 C CA . TRP A 1 132 ? 5.034 -2.678 -9.841 1.00 97.19 132 TRP A CA 1
ATOM 1016 C C . TRP A 1 132 ? 4.158 -1.437 -10.004 1.00 97.19 132 TRP A C 1
ATOM 1018 O O . TRP A 1 132 ? 3.172 -1.466 -10.732 1.00 97.19 132 TRP A O 1
ATOM 1028 N N . VAL A 1 133 ? 4.548 -0.341 -9.356 1.00 95.31 133 VAL A N 1
ATOM 1029 C CA . VAL A 1 133 ? 3.914 0.976 -9.495 1.00 95.31 133 VAL A CA 1
ATOM 1030 C C . VAL A 1 133 ? 5.002 2.016 -9.731 1.00 95.31 133 VAL A C 1
ATOM 1032 O O . VAL A 1 133 ? 6.035 2.021 -9.052 1.00 95.31 133 VAL A O 1
ATOM 1035 N N . ARG A 1 134 ? 4.793 2.934 -10.678 1.00 92.50 134 ARG A N 1
ATOM 1036 C CA . ARG A 1 134 ? 5.772 3.991 -10.945 1.00 92.50 134 ARG A CA 1
ATOM 1037 C C . ARG A 1 134 ? 5.957 4.907 -9.734 1.00 92.50 134 ARG A C 1
ATOM 1039 O O . ARG A 1 134 ? 5.000 5.478 -9.210 1.00 92.50 134 ARG A O 1
ATOM 1046 N N . SER A 1 135 ? 7.209 5.130 -9.342 1.00 88.44 135 SER A N 1
ATOM 1047 C CA . SER A 1 135 ? 7.544 6.160 -8.358 1.00 88.44 135 SER A CA 1
ATOM 1048 C C . SER A 1 135 ? 7.379 7.580 -8.923 1.00 88.44 135 SER A C 1
ATOM 1050 O O . SER A 1 135 ? 7.561 7.843 -10.114 1.00 88.44 135 SER A O 1
ATOM 1052 N N . GLY A 1 136 ? 7.027 8.531 -8.056 1.00 74.00 136 GLY A N 1
ATOM 1053 C CA . GLY A 1 136 ? 6.937 9.945 -8.416 1.00 74.00 136 GLY A CA 1
ATOM 1054 C C . GLY A 1 136 ? 8.284 10.649 -8.343 1.00 74.00 136 GLY A C 1
ATOM 1055 O O . GLY A 1 136 ? 8.838 10.802 -7.258 1.00 74.00 136 GLY A O 1
ATOM 1056 N N . HIS A 1 137 ? 8.801 11.146 -9.465 1.00 65.06 137 HIS A N 1
ATOM 1057 C CA . HIS A 1 137 ? 9.988 12.003 -9.440 1.00 65.06 137 HIS A CA 1
ATOM 1058 C C . HIS A 1 137 ? 9.607 13.437 -9.045 1.00 65.06 137 HIS A C 1
ATOM 1060 O O . HIS A 1 137 ? 8.851 14.078 -9.758 1.00 65.06 137 HIS A O 1
ATOM 1066 N N . GLY A 1 138 ? 10.164 13.960 -7.946 1.00 57.28 138 GLY A N 1
ATOM 1067 C CA . GLY A 1 138 ? 10.258 15.410 -7.704 1.00 57.28 138 GLY A CA 1
ATOM 1068 C C . GLY A 1 138 ? 9.019 16.161 -7.187 1.00 57.28 138 GLY A C 1
ATOM 1069 O O . GLY A 1 138 ? 9.092 17.382 -7.100 1.00 57.28 138 GLY A O 1
ATOM 1070 N N . TYR A 1 139 ? 7.921 15.488 -6.812 1.00 62.25 139 TYR A N 1
ATOM 1071 C CA . TYR A 1 139 ? 6.634 16.155 -6.504 1.00 62.25 139 TYR A CA 1
ATOM 1072 C C . TYR A 1 139 ? 5.974 15.758 -5.171 1.00 62.25 139 TYR A C 1
ATOM 1074 O O . TYR A 1 139 ? 4.748 15.729 -5.084 1.00 62.25 139 TYR A O 1
ATOM 1082 N N . ASP A 1 140 ? 6.773 15.442 -4.145 1.00 73.06 140 ASP A N 1
ATOM 1083 C CA . ASP A 1 140 ? 6.290 14.965 -2.835 1.00 73.06 140 ASP A CA 1
ATOM 1084 C C . ASP A 1 140 ? 5.262 13.824 -2.956 1.00 73.06 140 ASP A C 1
ATOM 1086 O O . ASP A 1 140 ? 4.076 13.998 -2.668 1.00 73.06 140 ASP A O 1
ATOM 1090 N N . PRO A 1 141 ? 5.702 12.653 -3.446 1.00 79.62 141 PRO A N 1
ATOM 1091 C CA . PRO A 1 141 ? 4.783 11.570 -3.724 1.00 79.62 141 PRO A CA 1
ATOM 1092 C C . PRO A 1 141 ? 4.264 10.909 -2.438 1.00 79.62 141 PRO A C 1
ATOM 1094 O O . PRO A 1 141 ? 5.010 10.658 -1.493 1.00 79.62 141 PRO A O 1
ATOM 1097 N N . MET A 1 142 ? 2.975 10.592 -2.427 1.00 83.94 142 MET A N 1
ATOM 1098 C CA . MET A 1 142 ? 2.283 9.885 -1.348 1.00 83.94 142 MET A CA 1
ATOM 1099 C C . MET A 1 142 ? 1.683 8.589 -1.871 1.00 83.94 142 MET A C 1
ATOM 1101 O O . MET A 1 142 ? 1.355 8.492 -3.052 1.00 83.94 142 MET A O 1
ATOM 1105 N N . ILE A 1 143 ? 1.500 7.616 -0.985 1.00 89.38 143 ILE A N 1
ATOM 1106 C CA . ILE A 1 143 ? 0.789 6.383 -1.307 1.00 89.38 143 ILE A CA 1
ATOM 1107 C C . ILE A 1 143 ? -0.616 6.468 -0.747 1.00 89.38 143 ILE A C 1
ATOM 1109 O O . ILE A 1 143 ? -0.798 6.817 0.416 1.00 89.38 143 ILE A O 1
ATOM 1113 N N . PHE A 1 144 ? -1.584 6.070 -1.555 1.00 90.19 144 PHE A N 1
ATOM 1114 C CA . PHE A 1 144 ? -2.967 5.895 -1.157 1.00 90.19 144 PHE A CA 1
ATOM 1115 C C . PHE A 1 144 ? -3.343 4.436 -1.325 1.00 90.19 144 PHE A C 1
ATOM 1117 O O . PHE A 1 144 ? -3.390 3.943 -2.448 1.00 90.19 144 PHE A O 1
ATOM 1124 N N . TYR A 1 145 ? -3.633 3.764 -0.217 1.00 94.44 145 TYR A N 1
ATOM 1125 C CA . TYR A 1 145 ? -4.338 2.493 -0.234 1.00 94.44 145 TYR A CA 1
ATOM 1126 C C . TYR A 1 145 ? -5.820 2.762 -0.011 1.00 94.44 145 TYR A C 1
ATOM 1128 O O . TYR A 1 145 ? -6.201 3.427 0.953 1.00 94.44 145 TYR A O 1
ATOM 1136 N N . ARG A 1 146 ? -6.653 2.282 -0.928 1.00 93.06 146 ARG A N 1
ATOM 1137 C CA . ARG A 1 146 ? -8.096 2.506 -0.922 1.00 93.06 146 ARG A CA 1
ATOM 1138 C C . ARG A 1 146 ? -8.826 1.177 -0.899 1.00 93.06 146 ARG A C 1
ATOM 1140 O O . ARG A 1 146 ? -8.478 0.291 -1.671 1.00 93.06 146 ARG A O 1
ATOM 1147 N N . GLN A 1 147 ? -9.895 1.113 -0.114 1.00 93.00 147 GLN A N 1
ATOM 1148 C CA . GLN A 1 147 ? -10.931 0.084 -0.205 1.00 93.00 147 GLN A CA 1
ATOM 1149 C C . GLN A 1 147 ? -12.283 0.751 -0.484 1.00 93.00 147 GLN A C 1
ATOM 1151 O O . GLN A 1 147 ? -12.587 1.804 0.087 1.00 93.00 147 GLN A O 1
ATOM 1156 N N . ILE A 1 148 ? -13.085 0.154 -1.366 1.00 91.00 148 ILE A N 1
ATOM 1157 C CA . ILE A 1 148 ? -14.407 0.653 -1.763 1.00 91.00 148 ILE A CA 1
ATOM 1158 C C . ILE A 1 148 ? -15.479 -0.363 -1.377 1.00 91.00 148 ILE A C 1
ATOM 1160 O O . ILE A 1 148 ? -15.388 -1.524 -1.761 1.00 91.00 148 ILE A O 1
ATOM 1164 N N . MET A 1 149 ? -16.533 0.103 -0.697 1.00 89.00 149 MET A N 1
ATOM 1165 C CA . MET A 1 149 ? -17.660 -0.726 -0.242 1.00 89.00 149 MET A CA 1
ATOM 1166 C C . MET A 1 149 ? -17.190 -1.947 0.563 1.00 89.00 149 MET A C 1
ATOM 1168 O O . MET A 1 149 ? -17.464 -3.088 0.198 1.00 89.00 149 MET A O 1
ATOM 1172 N N . GLN A 1 150 ? -16.466 -1.688 1.654 1.00 90.88 150 GLN A N 1
ATOM 1173 C CA . GLN A 1 150 ? -16.132 -2.718 2.640 1.00 90.88 150 GLN A CA 1
ATOM 1174 C C . GLN A 1 150 ? -17.410 -3.300 3.242 1.00 90.88 150 GLN A C 1
ATOM 1176 O O . GLN A 1 150 ? -18.358 -2.557 3.525 1.00 90.88 150 GLN A O 1
ATOM 1181 N N . ARG A 1 151 ? -17.419 -4.613 3.461 1.00 91.38 151 ARG A N 1
ATOM 1182 C CA . ARG A 1 151 ? -18.489 -5.284 4.201 1.00 91.38 151 ARG A CA 1
ATOM 1183 C C . ARG A 1 151 ? -18.545 -4.741 5.633 1.00 91.38 151 ARG A C 1
ATOM 1185 O O . ARG A 1 151 ? -17.512 -4.442 6.223 1.00 91.3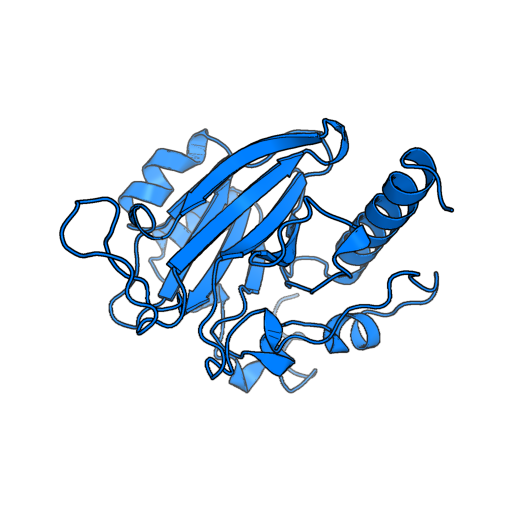8 151 ARG A O 1
ATOM 1192 N N . GLU A 1 152 ? -19.744 -4.587 6.188 1.00 86.75 152 GLU A N 1
ATOM 1193 C CA . GLU A 1 152 ? -19.941 -3.924 7.489 1.00 86.75 152 GLU A CA 1
ATOM 1194 C C . GLU A 1 152 ? -19.285 -4.677 8.661 1.00 86.75 152 GLU A C 1
ATOM 1196 O O . GLU A 1 152 ? -18.789 -4.057 9.594 1.00 86.75 152 GLU A O 1
ATOM 1201 N N . ASP A 1 153 ? -19.237 -6.006 8.585 1.00 89.44 153 ASP A N 1
ATOM 1202 C CA . ASP A 1 153 ? -18.629 -6.925 9.557 1.00 89.44 153 ASP A CA 1
ATOM 1203 C C . ASP A 1 153 ? -17.187 -7.328 9.186 1.00 89.44 153 ASP A C 1
ATOM 1205 O O . ASP A 1 153 ? -16.641 -8.285 9.737 1.00 89.44 153 ASP A O 1
ATOM 1209 N N . PHE A 1 154 ? -16.562 -6.646 8.221 1.00 93.25 154 PHE A N 1
ATOM 1210 C CA . PHE A 1 154 ? -15.159 -6.877 7.898 1.00 93.25 154 PHE A CA 1
ATOM 1211 C C . PHE A 1 154 ? -14.258 -6.110 8.874 1.00 93.25 154 PHE A C 1
ATOM 1213 O O . PHE A 1 154 ? -13.804 -5.000 8.595 1.00 93.25 154 PHE A O 1
ATOM 1220 N N . ASP A 1 155 ? -13.962 -6.731 10.018 1.00 93.00 155 ASP A N 1
ATOM 1221 C CA . ASP A 1 155 ? -13.173 -6.117 11.098 1.00 93.00 155 ASP A CA 1
ATOM 1222 C C . ASP A 1 155 ? -11.759 -5.691 10.662 1.00 93.00 155 ASP A C 1
ATOM 1224 O O . ASP A 1 155 ? -11.178 -4.789 11.262 1.00 93.00 155 ASP A O 1
ATOM 1228 N N . SER A 1 156 ? -11.211 -6.292 9.597 1.00 95.19 156 SER A N 1
ATOM 1229 C CA . SER A 1 156 ? -9.904 -5.926 9.023 1.00 95.19 156 SER A CA 1
ATOM 1230 C C . SER A 1 156 ? -9.987 -4.894 7.883 1.00 95.19 156 SER A C 1
ATOM 1232 O O . SER A 1 156 ? -9.003 -4.650 7.181 1.00 95.19 156 SER A O 1
ATOM 1234 N N . GLY A 1 157 ? -11.149 -4.266 7.696 1.00 93.69 157 GLY A N 1
ATOM 1235 C CA . GLY A 1 157 ? -11.339 -3.157 6.767 1.00 93.69 157 GLY A CA 1
ATOM 1236 C C . GLY A 1 157 ? -10.737 -1.849 7.281 1.00 93.69 157 GLY A C 1
ATOM 1237 O O . GLY A 1 157 ? -10.650 -1.603 8.485 1.00 93.69 157 GLY A O 1
ATOM 1238 N N . ILE A 1 158 ? -10.370 -0.949 6.366 1.00 94.38 158 ILE A N 1
ATOM 1239 C CA . ILE A 1 158 ? -9.852 0.393 6.702 1.00 94.38 158 ILE A CA 1
ATOM 1240 C C . ILE A 1 158 ? -10.814 1.167 7.624 1.00 94.38 158 ILE A C 1
ATOM 1242 O O . ILE A 1 158 ? -10.371 2.001 8.416 1.00 94.38 158 ILE A O 1
ATOM 1246 N N . ASN A 1 159 ? -12.119 0.887 7.565 1.00 91.12 159 ASN A N 1
ATOM 1247 C CA . ASN A 1 159 ? -13.111 1.500 8.448 1.00 91.12 159 ASN A CA 1
ATOM 1248 C C . ASN A 1 159 ? -12.872 1.234 9.940 1.00 91.12 159 ASN A C 1
ATOM 1250 O O . ASN A 1 159 ? -13.254 2.080 10.751 1.00 91.12 159 ASN A O 1
ATOM 1254 N N . SER A 1 160 ? -12.181 0.148 10.283 1.00 93.62 160 SER A N 1
ATOM 1255 C CA . SER A 1 160 ? -11.802 -0.215 11.652 1.00 93.62 160 SER A CA 1
ATOM 1256 C C . SER A 1 160 ? -10.534 0.488 12.148 1.00 93.62 160 SER A C 1
ATOM 1258 O O . SER A 1 160 ? -10.199 0.398 13.329 1.00 93.62 160 SER A O 1
ATOM 1260 N N . VAL A 1 161 ? -9.803 1.185 11.270 1.00 94.12 161 VAL A N 1
ATOM 1261 C CA . VAL A 1 161 ? -8.565 1.891 11.631 1.00 94.12 161 VAL A CA 1
ATOM 1262 C C . VAL A 1 161 ? -8.900 3.231 12.280 1.00 94.12 161 VAL A C 1
ATOM 1264 O O . VAL A 1 161 ? -9.701 4.005 11.741 1.00 94.12 161 VAL A O 1
ATOM 1267 N N . ILE A 1 162 ? -8.272 3.519 13.424 1.00 92.88 162 ILE A N 1
ATOM 1268 C CA . ILE A 1 162 ? -8.446 4.794 14.128 1.00 92.88 162 ILE A CA 1
ATOM 1269 C C . ILE A 1 162 ? -7.850 5.952 13.324 1.00 92.88 162 ILE A C 1
ATOM 1271 O O . ILE A 1 162 ? -6.863 5.793 12.607 1.00 92.88 162 ILE A O 1
ATOM 1275 N N . TYR A 1 163 ? -8.439 7.140 13.448 1.00 90.06 163 TYR A N 1
ATOM 1276 C CA . TYR A 1 163 ? -7.901 8.315 12.777 1.00 90.06 163 TYR A CA 1
ATOM 1277 C C . TYR A 1 163 ? -6.655 8.840 13.487 1.00 90.06 163 TYR A C 1
ATOM 1279 O O . TYR A 1 163 ? -6.673 9.096 14.691 1.00 90.06 163 TYR A O 1
ATOM 1287 N N . HIS A 1 164 ? -5.617 9.099 12.702 1.00 87.75 164 HIS A N 1
ATOM 1288 C CA . HIS A 1 164 ? -4.539 9.991 13.085 1.00 87.75 164 HIS A CA 1
ATOM 1289 C C . HIS A 1 164 ? -5.101 11.411 13.296 1.00 87.75 164 HIS A C 1
ATOM 1291 O O . HIS A 1 164 ? -5.902 11.873 12.475 1.00 87.75 164 HIS A O 1
ATOM 1297 N N . PRO A 1 165 ? -4.690 12.146 14.344 1.00 81.62 165 PRO A N 1
ATOM 1298 C CA . PRO A 1 165 ? -5.111 13.522 14.572 1.00 81.62 165 PRO A CA 1
ATOM 1299 C C . PRO A 1 165 ? -4.897 14.404 13.336 1.00 81.62 165 PRO A C 1
ATOM 1301 O O . PRO A 1 165 ? -3.871 14.305 12.660 1.00 81.62 165 PRO A O 1
ATOM 1304 N N . GLN A 1 166 ? -5.871 15.270 13.035 1.00 65.81 166 GLN A N 1
ATOM 1305 C CA . GLN A 1 166 ? -5.803 16.169 11.877 1.00 65.81 166 GLN A CA 1
ATOM 1306 C C . GLN A 1 166 ? -4.697 17.221 12.032 1.00 65.81 166 GLN A C 1
ATOM 1308 O O . GLN A 1 166 ? -4.025 17.550 11.057 1.00 65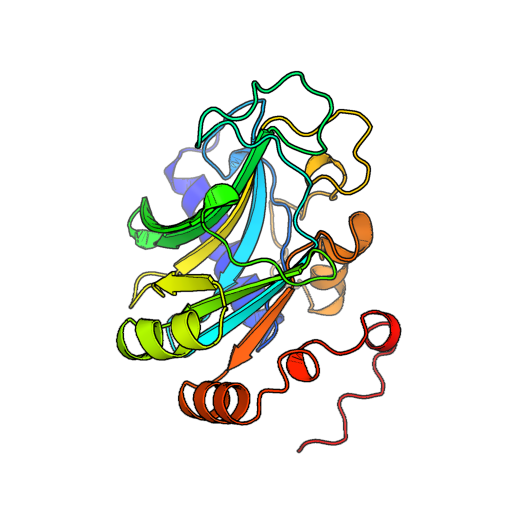.81 166 GLN A O 1
ATOM 1313 N N . GLU A 1 167 ? -4.493 17.716 13.254 1.00 66.56 167 GLU A N 1
ATOM 1314 C CA . GLU A 1 167 ? -3.436 18.662 13.601 1.00 66.56 167 GLU A CA 1
ATOM 1315 C C . GLU A 1 167 ? -2.260 17.907 14.224 1.00 66.56 167 GLU A C 1
ATOM 1317 O O . GLU A 1 167 ? -2.369 17.364 15.326 1.00 66.56 167 GLU A O 1
ATOM 1322 N N . VAL A 1 168 ? -1.126 17.865 13.522 1.00 61.03 168 VAL A N 1
ATOM 1323 C CA . VAL A 1 168 ? 0.108 17.317 14.088 1.00 61.03 168 VAL A CA 1
ATOM 1324 C C . VAL A 1 168 ? 0.711 18.342 15.042 1.00 61.03 168 VAL A C 1
ATOM 1326 O O . VAL A 1 168 ? 1.068 19.456 14.653 1.00 61.03 168 VAL A O 1
ATOM 1329 N N . SER A 1 169 ? 0.872 17.944 16.302 1.00 58.22 169 SER A N 1
ATOM 1330 C CA . SER A 1 169 ? 1.766 18.634 17.229 1.00 58.22 169 SER A CA 1
ATOM 1331 C C . SER A 1 169 ? 3.171 18.648 16.628 1.00 58.22 169 SER A C 1
ATOM 1333 O O . SER A 1 169 ? 3.689 17.601 16.247 1.00 58.22 169 SER A O 1
ATOM 1335 N N . THR A 1 170 ? 3.850 19.797 16.598 1.00 62.81 170 THR A N 1
ATOM 1336 C CA . THR A 1 170 ? 5.258 19.889 16.152 1.00 62.81 170 THR A CA 1
ATOM 1337 C C . THR A 1 170 ? 6.220 19.001 16.957 1.00 62.81 170 THR A C 1
ATOM 1339 O O . THR A 1 170 ? 7.392 18.894 16.604 1.00 62.81 170 THR A O 1
ATOM 1342 N N . ASN A 1 171 ? 5.730 18.384 18.037 1.00 70.31 171 ASN A N 1
ATOM 1343 C CA . ASN A 1 171 ? 6.463 17.519 18.952 1.00 70.31 171 ASN A CA 1
ATOM 1344 C C . ASN A 1 171 ? 6.072 16.037 18.831 1.00 70.31 171 ASN A C 1
ATOM 1346 O O . ASN A 1 171 ? 6.390 15.266 19.734 1.00 70.31 171 ASN A O 1
ATOM 1350 N N . GLU A 1 172 ? 5.356 15.636 17.779 1.00 81.00 172 GLU A N 1
ATOM 1351 C CA . GLU A 1 172 ? 5.069 14.222 17.531 1.00 81.00 172 GLU A CA 1
ATOM 1352 C C . GLU A 1 172 ? 6.370 13.407 17.445 1.00 81.00 172 GLU A C 1
ATOM 1354 O O . GLU A 1 172 ? 7.308 13.766 16.724 1.00 81.00 172 GLU A O 1
ATOM 1359 N N . THR A 1 173 ? 6.437 12.321 18.216 1.00 83.88 173 THR A N 1
ATOM 1360 C CA . THR A 1 173 ? 7.570 11.396 18.221 1.00 83.88 173 THR A CA 1
ATOM 1361 C C . THR A 1 173 ? 7.268 10.179 17.357 1.00 83.88 173 THR A C 1
ATOM 1363 O O . THR A 1 173 ? 6.141 9.968 16.904 1.00 83.88 173 THR A O 1
ATOM 1366 N N . LYS A 1 174 ? 8.285 9.342 17.127 1.00 83.38 174 LYS A N 1
ATOM 1367 C CA . LYS A 1 174 ? 8.092 8.075 16.420 1.00 83.38 174 LYS A CA 1
ATOM 1368 C C . LYS A 1 174 ? 7.130 7.161 17.160 1.00 83.38 174 LYS A C 1
ATOM 1370 O O . LYS A 1 174 ? 6.254 6.580 16.539 1.00 83.38 174 LYS A O 1
ATOM 1375 N N . GLU A 1 175 ? 7.260 7.092 18.475 1.00 84.25 175 GLU A N 1
ATOM 1376 C CA . GLU A 1 175 ? 6.409 6.276 19.331 1.00 84.25 175 GLU A CA 1
ATOM 1377 C C . GLU A 1 175 ? 4.947 6.714 19.215 1.00 84.25 175 GLU A C 1
ATOM 1379 O O . GLU A 1 175 ? 4.099 5.882 18.915 1.00 84.25 175 GLU A O 1
ATOM 1384 N N . THR A 1 176 ? 4.664 8.016 19.348 1.00 85.69 176 THR A N 1
ATOM 1385 C CA . THR A 1 176 ? 3.286 8.527 19.266 1.00 85.69 176 THR A CA 1
ATOM 1386 C C . THR A 1 176 ? 2.700 8.413 17.861 1.00 85.69 176 THR A C 1
ATOM 1388 O O . THR A 1 176 ? 1.513 8.151 17.715 1.00 85.69 176 THR A O 1
ATOM 1391 N N . PHE A 1 177 ? 3.515 8.567 16.813 1.00 86.31 177 PHE A N 1
ATOM 1392 C CA . PHE A 1 177 ? 3.056 8.376 15.434 1.00 86.31 177 PHE A CA 1
ATOM 1393 C C . PHE A 1 177 ? 2.694 6.905 15.154 1.00 86.31 177 PHE A C 1
ATOM 1395 O O . PHE A 1 177 ? 1.704 6.617 14.484 1.00 86.31 177 PHE A O 1
ATOM 1402 N N . PHE A 1 178 ? 3.472 5.962 15.697 1.00 89.19 178 PHE A N 1
ATOM 1403 C CA . PHE A 1 178 ? 3.279 4.521 15.492 1.00 89.19 178 PHE A CA 1
ATOM 1404 C C . PHE A 1 178 ? 2.067 3.957 16.249 1.00 89.19 178 PHE A C 1
ATOM 1406 O O . PHE A 1 178 ? 1.613 2.862 15.921 1.00 89.19 178 PHE A O 1
ATOM 1413 N N . GLU A 1 179 ? 1.486 4.695 17.201 1.00 90.44 179 GLU A N 1
ATOM 1414 C CA . GLU A 1 179 ? 0.181 4.349 17.788 1.00 90.44 179 GLU A CA 1
ATOM 1415 C C . GLU A 1 179 ? -0.922 4.287 16.715 1.00 90.44 179 GLU A C 1
ATOM 1417 O O . GLU A 1 179 ? -1.825 3.454 16.808 1.00 90.44 179 GLU A O 1
ATOM 1422 N N . TYR A 1 180 ? -0.801 5.100 15.659 1.00 92.06 180 TYR A N 1
ATOM 1423 C CA . TYR A 1 180 ? -1.750 5.185 14.542 1.00 92.06 180 TYR A CA 1
ATOM 1424 C C . TYR A 1 180 ? -1.384 4.306 13.344 1.00 92.06 180 TYR A C 1
ATOM 1426 O O . TYR A 1 180 ? -2.010 4.417 12.286 1.00 92.06 180 TYR A O 1
ATOM 1434 N N . ASP A 1 181 ? -0.372 3.449 13.481 1.00 93.50 181 ASP A N 1
ATOM 1435 C CA . ASP A 1 181 ? -0.070 2.442 12.472 1.00 93.50 181 ASP A CA 1
ATOM 1436 C C . ASP A 1 181 ? -1.293 1.540 12.271 1.00 93.50 181 ASP A C 1
ATOM 1438 O O . ASP A 1 181 ? -1.760 0.885 13.206 1.00 93.50 181 ASP A O 1
ATOM 1442 N N . ALA A 1 182 ? -1.808 1.486 11.042 1.00 95.62 182 ALA A N 1
ATOM 1443 C CA . ALA A 1 182 ? -3.005 0.722 10.714 1.00 95.62 182 ALA A CA 1
ATOM 1444 C C . ALA A 1 182 ? -2.892 -0.765 11.086 1.00 95.62 182 ALA A C 1
ATOM 1446 O O . ALA A 1 182 ? -3.908 -1.402 11.375 1.00 95.62 182 ALA A O 1
ATOM 1447 N N . ARG A 1 183 ? -1.673 -1.318 11.152 1.00 94.75 183 ARG A N 1
ATOM 1448 C CA . ARG A 1 183 ? -1.441 -2.699 11.605 1.00 94.75 183 ARG A CA 1
ATOM 1449 C C . ARG A 1 183 ? -1.957 -2.954 13.020 1.00 94.75 183 ARG A C 1
ATOM 1451 O O . ARG A 1 183 ? -2.358 -4.076 13.315 1.00 94.75 183 ARG A O 1
ATOM 1458 N N . ASN A 1 184 ? -2.007 -1.931 13.872 1.00 95.25 184 ASN A N 1
ATOM 1459 C CA . ASN A 1 184 ? -2.544 -2.043 15.230 1.00 95.25 184 ASN A CA 1
ATOM 1460 C C . ASN A 1 184 ? -4.054 -2.335 15.246 1.00 95.25 184 ASN A C 1
ATOM 1462 O O . ASN A 1 184 ? -4.564 -2.834 16.246 1.00 95.25 184 ASN A O 1
ATOM 1466 N N . ASN A 1 185 ? -4.770 -2.031 14.157 1.00 95.94 185 ASN A N 1
ATOM 1467 C CA . ASN A 1 185 ? -6.210 -2.257 14.038 1.00 95.94 185 ASN A CA 1
ATOM 1468 C C . ASN A 1 185 ? -6.553 -3.437 13.124 1.00 95.94 185 ASN A C 1
ATOM 1470 O O . ASN A 1 185 ? -7.454 -4.200 13.453 1.00 95.94 185 ASN A O 1
ATOM 1474 N N . ILE A 1 186 ? -5.855 -3.580 11.992 1.00 95.75 186 ILE A N 1
ATOM 1475 C CA . ILE A 1 186 ? -6.233 -4.533 10.931 1.00 95.75 186 ILE A CA 1
ATOM 1476 C C . ILE A 1 186 ? -5.139 -5.562 10.597 1.00 95.75 186 ILE A C 1
ATOM 1478 O O . ILE A 1 186 ? -5.262 -6.311 9.628 1.00 95.75 186 ILE A O 1
ATOM 1482 N N . GLY A 1 187 ? -4.069 -5.624 11.398 1.00 94.88 187 GLY A N 1
ATOM 1483 C CA . GLY A 1 187 ? -3.015 -6.634 11.285 1.00 94.88 187 GLY A CA 1
ATOM 1484 C C . GLY A 1 187 ? -2.402 -6.703 9.886 1.00 94.88 187 GLY A C 1
ATOM 1485 O O . GLY A 1 187 ? -2.038 -5.680 9.307 1.00 94.88 187 GLY A O 1
ATOM 1486 N N . ASP A 1 188 ? -2.321 -7.913 9.331 1.00 94.81 188 ASP A N 1
ATOM 1487 C CA . ASP A 1 188 ? -1.720 -8.172 8.017 1.00 94.81 188 ASP A CA 1
ATOM 1488 C C . ASP A 1 188 ? -2.453 -7.497 6.843 1.00 94.81 188 ASP A C 1
ATOM 1490 O O . ASP A 1 188 ? -1.863 -7.365 5.772 1.00 94.81 188 ASP A O 1
ATOM 1494 N N . TYR A 1 189 ? -3.705 -7.052 7.015 1.00 96.00 189 TYR A N 1
ATOM 1495 C CA . TYR A 1 189 ? -4.447 -6.321 5.977 1.00 96.00 189 TYR A CA 1
ATOM 1496 C C . TYR A 1 189 ? -3.998 -4.857 5.840 1.00 96.00 189 TYR A C 1
ATOM 1498 O O . TYR A 1 189 ? -4.341 -4.197 4.853 1.00 96.00 189 TYR A O 1
ATOM 1506 N N . ALA A 1 190 ? -3.222 -4.339 6.800 1.00 96.19 190 ALA A N 1
ATOM 1507 C CA . ALA A 1 190 ? -2.571 -3.043 6.672 1.00 96.19 190 ALA A CA 1
ATOM 1508 C C . ALA A 1 190 ? -1.288 -3.174 5.837 1.00 96.19 190 ALA A C 1
ATOM 1510 O O . ALA A 1 190 ? -0.383 -3.923 6.216 1.00 96.19 190 ALA A O 1
ATOM 1511 N N . PRO A 1 191 ? -1.152 -2.404 4.743 1.00 96.00 191 PRO A N 1
ATOM 1512 C CA . PRO A 1 191 ? 0.110 -2.289 4.030 1.00 96.00 191 PRO A CA 1
ATOM 1513 C C . PRO A 1 191 ? 1.216 -1.777 4.943 1.00 96.00 191 PRO A C 1
ATOM 1515 O O . PRO A 1 191 ? 1.053 -0.795 5.665 1.00 96.00 191 PRO A O 1
ATOM 1518 N N . TYR A 1 192 ? 2.363 -2.443 4.884 1.00 93.44 192 TYR A N 1
ATOM 1519 C CA . TYR A 1 192 ? 3.579 -2.015 5.559 1.00 93.44 192 TYR A CA 1
ATOM 1520 C C . TYR A 1 192 ? 4.793 -2.351 4.714 1.00 93.44 192 TYR A C 1
ATOM 1522 O O . TYR A 1 192 ? 4.757 -3.235 3.855 1.00 93.44 192 TYR A O 1
ATOM 1530 N N . GLY A 1 193 ? 5.882 -1.631 4.935 1.00 91.81 193 GLY A N 1
ATOM 1531 C CA . GLY A 1 193 ? 7.003 -1.738 4.030 1.00 91.81 193 GLY A CA 1
ATOM 1532 C C . GLY A 1 193 ? 8.270 -1.057 4.477 1.00 91.81 193 GLY A C 1
ATOM 1533 O O . GLY A 1 193 ? 8.386 -0.569 5.602 1.00 91.81 193 GLY A O 1
ATOM 1534 N N . ARG A 1 194 ? 9.227 -1.028 3.551 1.00 90.69 194 ARG A N 1
ATOM 1535 C CA . ARG A 1 194 ? 10.491 -0.315 3.712 1.00 90.69 194 ARG A CA 1
ATOM 1536 C C . ARG A 1 194 ? 10.931 0.383 2.431 1.00 90.69 194 ARG A C 1
ATOM 1538 O O . ARG A 1 194 ? 10.694 -0.100 1.324 1.00 90.69 194 ARG A O 1
ATOM 1545 N N . HIS A 1 195 ? 11.613 1.503 2.615 1.00 89.75 195 HIS A N 1
ATOM 1546 C CA . HIS A 1 195 ? 12.399 2.200 1.609 1.00 89.75 195 HIS A CA 1
ATOM 1547 C C . HIS A 1 195 ? 13.796 1.600 1.538 1.00 89.75 195 HIS A C 1
ATOM 1549 O O . HIS A 1 195 ? 14.395 1.257 2.556 1.00 89.75 195 HIS A O 1
ATOM 1555 N N . MET A 1 196 ? 14.342 1.511 0.334 1.00 89.00 196 MET A N 1
ATOM 1556 C CA . MET A 1 196 ? 15.725 1.115 0.114 1.00 89.00 196 MET A CA 1
ATOM 1557 C C . MET A 1 196 ? 16.283 1.726 -1.171 1.00 89.00 196 MET A C 1
ATOM 1559 O O . MET A 1 196 ? 15.554 2.220 -2.028 1.00 89.00 196 MET A O 1
ATOM 1563 N N . SER A 1 197 ? 17.608 1.710 -1.307 1.00 90.19 197 SER A N 1
ATOM 1564 C CA . SER A 1 197 ? 18.258 2.116 -2.558 1.00 90.19 197 SER A CA 1
ATOM 1565 C C . SER A 1 197 ? 17.972 1.124 -3.689 1.00 90.19 197 SER A C 1
ATOM 1567 O O . SER A 1 197 ? 17.816 -0.068 -3.429 1.00 90.19 197 SER A O 1
ATOM 1569 N N . ASP A 1 198 ? 18.031 1.582 -4.940 1.00 90.56 198 ASP A N 1
ATOM 1570 C CA . ASP A 1 198 ? 17.909 0.728 -6.132 1.00 90.56 198 ASP A CA 1
ATOM 1571 C C . ASP A 1 198 ? 18.876 -0.465 -6.078 1.00 90.56 198 ASP A C 1
ATOM 1573 O O . ASP A 1 198 ? 18.502 -1.591 -6.381 1.00 90.56 198 ASP A O 1
ATOM 1577 N N . LYS A 1 199 ? 20.114 -0.243 -5.613 1.00 89.88 199 LYS A N 1
ATOM 1578 C CA . LYS A 1 199 ? 21.120 -1.305 -5.468 1.00 89.88 199 LYS A CA 1
ATOM 1579 C C . LYS A 1 199 ? 20.710 -2.358 -4.435 1.00 89.88 199 LYS A C 1
ATOM 1581 O O . LYS A 1 199 ? 20.912 -3.548 -4.665 1.00 89.88 199 LYS A O 1
ATOM 1586 N N . ALA A 1 200 ? 20.178 -1.921 -3.295 1.00 89.50 200 ALA A N 1
ATOM 1587 C CA . ALA A 1 200 ? 19.685 -2.829 -2.262 1.00 89.50 200 ALA A CA 1
ATOM 1588 C C . ALA A 1 200 ? 18.460 -3.609 -2.758 1.00 89.50 200 ALA A C 1
ATOM 1590 O O . ALA A 1 200 ? 18.375 -4.810 -2.517 1.00 89.50 200 ALA A O 1
ATOM 1591 N N . TYR A 1 201 ? 17.576 -2.953 -3.517 1.00 91.00 201 TYR A N 1
ATOM 1592 C CA . TYR A 1 201 ? 16.435 -3.599 -4.153 1.00 91.00 201 TYR A CA 1
ATOM 1593 C C . TYR A 1 201 ? 16.860 -4.678 -5.148 1.00 91.00 201 TYR A C 1
ATOM 1595 O O . TYR A 1 201 ? 16.372 -5.797 -5.054 1.00 91.00 201 TYR A O 1
ATOM 1603 N N . THR A 1 202 ? 17.793 -4.386 -6.059 1.00 90.25 202 THR A N 1
ATOM 1604 C CA . THR A 1 202 ? 18.285 -5.386 -7.018 1.00 90.25 202 THR A CA 1
ATOM 1605 C C . THR A 1 202 ? 18.880 -6.594 -6.297 1.00 90.25 202 THR A C 1
ATOM 1607 O O . THR A 1 202 ? 18.554 -7.723 -6.638 1.00 90.25 202 THR A O 1
ATOM 1610 N N . TYR A 1 203 ? 19.679 -6.375 -5.246 1.00 87.81 203 TYR A N 1
ATOM 1611 C CA . TYR A 1 203 ? 20.229 -7.475 -4.448 1.00 87.81 203 TYR A CA 1
ATOM 1612 C C . TYR A 1 203 ? 19.136 -8.321 -3.781 1.00 87.81 203 TYR A C 1
ATOM 1614 O O . TYR A 1 203 ? 19.203 -9.547 -3.794 1.00 87.81 203 TYR A O 1
ATOM 1622 N N . TRP A 1 204 ? 18.124 -7.668 -3.208 1.00 87.81 204 TRP A N 1
ATOM 1623 C CA . TRP A 1 204 ? 16.977 -8.349 -2.615 1.00 87.81 204 TRP A CA 1
ATOM 1624 C C . TRP A 1 204 ? 16.181 -9.150 -3.653 1.00 87.81 204 TRP A C 1
ATOM 1626 O O . TRP A 1 204 ? 15.811 -10.295 -3.396 1.00 87.81 204 TRP A O 1
ATOM 1636 N N . LEU A 1 205 ? 15.964 -8.569 -4.835 1.00 87.69 205 LEU A N 1
ATOM 1637 C CA . LEU A 1 205 ? 15.244 -9.199 -5.935 1.00 87.69 205 LEU A CA 1
ATOM 1638 C C . LEU A 1 205 ? 15.967 -10.463 -6.420 1.00 87.69 205 LEU A C 1
ATOM 1640 O O . LEU A 1 205 ? 15.329 -11.505 -6.575 1.00 87.69 205 LEU A O 1
ATOM 1644 N N . ASP A 1 206 ? 17.290 -10.372 -6.589 1.00 86.50 206 ASP A N 1
ATOM 1645 C CA . ASP A 1 206 ? 18.165 -11.469 -7.018 1.00 86.50 206 ASP A CA 1
ATOM 1646 C C . ASP A 1 206 ? 18.255 -12.592 -5.973 1.00 86.50 206 ASP A C 1
ATOM 1648 O O . ASP A 1 206 ? 18.391 -13.764 -6.325 1.00 86.50 206 ASP A O 1
ATOM 1652 N N . ALA A 1 207 ? 18.175 -12.252 -4.683 1.00 84.25 207 ALA A N 1
ATOM 1653 C CA . ALA A 1 207 ? 18.208 -13.230 -3.600 1.00 84.25 207 ALA A CA 1
ATOM 1654 C C . ALA A 1 207 ? 16.946 -14.111 -3.543 1.00 84.25 207 ALA A C 1
ATOM 1656 O O . ALA A 1 207 ? 16.988 -15.190 -2.951 1.00 84.25 207 ALA A O 1
ATOM 1657 N N . GLY A 1 208 ? 15.825 -13.664 -4.123 1.00 77.31 208 GLY A N 1
ATOM 1658 C CA . GLY A 1 208 ? 14.549 -14.390 -4.099 1.00 77.31 208 GLY A CA 1
ATOM 1659 C C . GLY A 1 208 ? 13.908 -14.506 -2.709 1.00 77.31 208 GLY A C 1
ATOM 1660 O O . GLY A 1 208 ? 12.939 -15.243 -2.529 1.00 77.31 208 GLY A O 1
ATOM 1661 N N . ASP A 1 209 ? 14.443 -13.799 -1.711 1.00 67.62 209 ASP A N 1
ATOM 1662 C CA . ASP A 1 209 ? 13.996 -13.847 -0.320 1.00 67.62 209 ASP A CA 1
ATOM 1663 C C . ASP A 1 209 ? 12.972 -12.739 -0.043 1.00 67.62 209 ASP A C 1
ATOM 1665 O O . ASP A 1 209 ? 13.210 -11.754 0.665 1.00 67.62 209 ASP A O 1
ATOM 1669 N N . TYR A 1 210 ? 11.800 -12.888 -0.660 1.00 65.25 210 TYR A N 1
ATOM 1670 C CA . TYR A 1 210 ? 10.780 -11.841 -0.691 1.00 65.25 210 TYR A CA 1
ATOM 1671 C C . TYR A 1 210 ? 10.073 -11.590 0.653 1.00 65.25 210 TYR A C 1
ATOM 1673 O O . TYR A 1 210 ? 9.200 -10.726 0.731 1.00 65.25 210 TYR A O 1
ATOM 1681 N N . VAL A 1 211 ? 10.440 -12.322 1.712 1.00 60.75 211 VAL A N 1
ATOM 1682 C CA . VAL A 1 211 ? 9.795 -12.263 3.035 1.00 60.75 211 VAL A CA 1
ATOM 1683 C C . VAL A 1 211 ? 10.742 -11.747 4.122 1.00 60.75 211 VAL A C 1
ATOM 1685 O O . VAL A 1 211 ? 10.281 -11.095 5.061 1.00 60.75 211 VAL A O 1
ATOM 1688 N N . SER A 1 212 ? 12.060 -11.956 4.017 1.00 61.56 212 SER A N 1
ATOM 1689 C CA . SER A 1 212 ? 12.992 -11.573 5.094 1.00 61.56 212 SER A CA 1
ATOM 1690 C C . SER A 1 212 ? 13.045 -10.076 5.386 1.00 61.56 212 SER A C 1
ATOM 1692 O O . SER A 1 212 ? 13.269 -9.677 6.529 1.00 61.56 212 SER A O 1
ATOM 1694 N N . ILE A 1 213 ? 12.756 -9.233 4.393 1.00 63.06 213 ILE A N 1
ATOM 1695 C CA . ILE A 1 213 ? 12.667 -7.780 4.584 1.00 63.06 213 ILE A CA 1
ATOM 1696 C C . ILE A 1 213 ? 11.395 -7.338 5.305 1.00 63.06 213 ILE A C 1
ATOM 1698 O O . ILE A 1 213 ? 11.290 -6.161 5.642 1.00 63.06 213 ILE A O 1
ATOM 1702 N N . PHE A 1 214 ? 10.446 -8.230 5.554 1.00 61.75 214 PHE A N 1
ATOM 1703 C CA . PHE A 1 214 ? 9.215 -7.900 6.261 1.00 61.75 214 PHE A CA 1
ATOM 1704 C C . PHE A 1 214 ? 9.222 -8.407 7.707 1.00 61.75 214 PHE A C 1
ATOM 1706 O O . PHE A 1 214 ? 8.554 -7.813 8.548 1.00 61.75 214 PHE A O 1
ATOM 1713 N N . GLY A 1 215 ? 10.055 -9.408 8.029 1.00 51.06 215 GLY A N 1
ATOM 1714 C CA . GLY A 1 215 ? 10.074 -10.038 9.354 1.00 51.06 215 GLY A CA 1
ATOM 1715 C C . GLY A 1 215 ? 8.723 -10.681 9.703 1.00 51.06 215 GLY A C 1
ATOM 1716 O O . GLY A 1 215 ? 7.726 -10.495 9.012 1.00 51.06 215 GLY A O 1
ATOM 1717 N N . SER A 1 216 ? 8.655 -11.472 10.774 1.00 43.81 216 SER A N 1
ATOM 1718 C CA . SER A 1 216 ? 7.347 -11.796 11.352 1.00 43.81 216 SER A CA 1
ATOM 1719 C C . SER A 1 216 ? 6.847 -10.563 12.110 1.00 43.81 216 SER A C 1
ATOM 1721 O O . SER A 1 216 ? 7.601 -9.979 12.892 1.00 43.81 216 SER A O 1
ATOM 1723 N N . PHE A 1 217 ? 5.586 -10.171 11.912 1.00 41.31 217 PHE A N 1
ATOM 1724 C CA . PHE A 1 217 ? 4.934 -9.087 12.663 1.00 41.31 217 PHE A CA 1
ATOM 1725 C C . PHE A 1 217 ? 5.067 -9.271 14.193 1.00 41.31 217 PHE A C 1
ATOM 1727 O O . PHE A 1 217 ? 5.211 -8.302 14.939 1.00 41.31 217 PHE A O 1
ATOM 1734 N N . GLU A 1 218 ? 5.162 -10.520 14.665 1.00 35.31 218 GLU A N 1
ATOM 1735 C CA . GLU A 1 218 ? 5.436 -10.854 16.071 1.00 35.31 218 GLU A CA 1
ATOM 1736 C C . GLU A 1 218 ? 6.787 -10.328 16.599 1.00 35.31 218 GLU A C 1
ATOM 1738 O O . GLU A 1 218 ? 6.941 -10.123 17.804 1.00 35.31 218 GLU A O 1
ATOM 1743 N N . SER A 1 219 ? 7.769 -10.071 15.728 1.00 35.41 219 SER A N 1
ATOM 1744 C CA . SER A 1 219 ? 9.085 -9.548 16.126 1.00 35.41 219 SER A CA 1
ATOM 1745 C C . SER A 1 219 ? 9.118 -8.025 16.314 1.00 35.41 219 SER A C 1
ATOM 1747 O O . SER A 1 219 ? 9.998 -7.520 17.011 1.00 35.41 219 SER A O 1
ATOM 1749 N N . SER A 1 220 ? 8.145 -7.287 15.767 1.00 35.91 220 SER A N 1
ATOM 1750 C CA . SER A 1 220 ? 8.089 -5.816 15.841 1.00 35.91 220 SER A CA 1
ATOM 1751 C C . SER A 1 220 ? 7.456 -5.249 17.120 1.00 35.91 220 SER A C 1
ATOM 1753 O O . SER A 1 220 ? 7.406 -4.034 17.278 1.00 35.91 220 SER A O 1
ATOM 1755 N N . ILE A 1 221 ? 7.041 -6.091 18.075 1.00 38.38 221 ILE A N 1
ATOM 1756 C CA . ILE A 1 221 ? 6.461 -5.644 19.362 1.00 38.38 221 ILE A CA 1
ATOM 1757 C C . ILE A 1 221 ? 7.537 -5.430 20.455 1.00 38.38 221 ILE A C 1
ATOM 1759 O O . ILE A 1 221 ? 7.220 -5.057 21.582 1.00 38.38 221 ILE A O 1
ATOM 1763 N N . LYS A 1 222 ? 8.838 -5.599 20.167 1.00 29.64 222 LYS A N 1
ATOM 1764 C CA . LYS A 1 222 ? 9.902 -5.298 21.149 1.00 29.64 222 LYS A CA 1
ATOM 1765 C C . LYS A 1 222 ? 10.993 -4.373 20.587 1.00 29.64 222 LYS A C 1
ATOM 1767 O O . LYS A 1 222 ? 11.668 -4.771 19.640 1.00 29.64 222 LYS A O 1
ATOM 1772 N N . PRO A 1 223 ? 11.253 -3.196 21.201 1.00 33.12 223 PRO A N 1
ATOM 1773 C CA . PRO A 1 223 ? 12.244 -2.209 20.737 1.00 33.12 223 PRO A CA 1
ATOM 1774 C C . PRO A 1 223 ? 13.724 -2.629 20.828 1.00 33.12 223 PRO A C 1
ATOM 1776 O O . PRO A 1 223 ? 14.603 -1.773 20.797 1.00 33.12 223 PRO A O 1
ATOM 1779 N N . GLU A 1 224 ? 14.047 -3.914 20.979 1.00 32.69 224 GLU A N 1
ATOM 1780 C CA . GLU A 1 224 ? 15.389 -4.337 21.407 1.00 32.69 224 GLU A CA 1
ATOM 1781 C C . GLU A 1 224 ? 16.226 -5.013 20.309 1.00 32.69 224 GLU A C 1
ATOM 1783 O O . GLU A 1 224 ? 17.391 -5.333 20.535 1.00 32.69 224 GLU A O 1
ATOM 1788 N N . THR A 1 225 ? 15.694 -5.225 19.098 1.00 28.39 225 THR A N 1
ATOM 1789 C CA . THR A 1 225 ? 16.391 -6.036 18.069 1.00 28.39 225 THR A CA 1
ATOM 1790 C C . THR A 1 225 ? 16.981 -5.249 16.889 1.00 28.39 225 THR A C 1
ATOM 1792 O O . THR A 1 225 ? 17.587 -5.848 16.006 1.00 28.39 225 THR A O 1
ATOM 1795 N N . LEU A 1 226 ? 16.924 -3.911 16.877 1.00 31.75 226 LEU A N 1
ATOM 1796 C CA . LEU A 1 226 ? 17.538 -3.095 15.807 1.00 31.75 226 LEU A CA 1
ATOM 1797 C C . LEU A 1 226 ? 19.018 -2.717 16.038 1.00 31.75 226 LEU A C 1
ATOM 1799 O O . LEU A 1 226 ? 19.588 -1.954 15.268 1.00 31.75 226 LEU A O 1
ATOM 1803 N N . LEU A 1 227 ? 19.687 -3.287 17.046 1.00 30.92 227 LEU A N 1
ATOM 1804 C CA . LEU A 1 227 ? 21.081 -2.959 17.397 1.00 30.92 227 LEU A CA 1
ATOM 1805 C C . LEU A 1 227 ? 22.157 -3.890 16.800 1.00 30.92 227 LEU A C 1
ATOM 1807 O O . LEU A 1 227 ? 23.276 -3.923 17.305 1.00 30.92 227 LEU A O 1
ATOM 1811 N N . LYS A 1 228 ? 21.869 -4.663 15.743 1.00 30.03 228 LYS A N 1
ATOM 1812 C CA . LYS A 1 228 ? 22.860 -5.603 15.166 1.00 30.03 228 LYS A CA 1
ATOM 1813 C C . LYS A 1 228 ? 23.119 -5.499 13.664 1.00 30.03 228 LYS A C 1
ATOM 1815 O O . LYS A 1 228 ? 23.645 -6.444 13.086 1.00 30.03 228 LYS A O 1
ATOM 1820 N N . LEU A 1 229 ? 22.828 -4.357 13.050 1.00 31.72 229 LEU A N 1
ATOM 1821 C CA . LEU A 1 229 ? 23.352 -4.010 11.725 1.00 31.72 229 LEU A CA 1
ATOM 1822 C C . LEU A 1 229 ? 23.686 -2.512 11.683 1.00 31.72 229 LEU A C 1
ATOM 1824 O O . LEU A 1 229 ? 22.952 -1.730 11.091 1.00 31.72 229 LEU A O 1
ATOM 1828 N N . ASN A 1 230 ? 24.763 -2.142 12.378 1.00 32.69 230 ASN A N 1
ATOM 1829 C CA . ASN A 1 230 ? 25.621 -0.977 12.134 1.00 32.69 230 ASN A CA 1
ATOM 1830 C C . ASN A 1 230 ? 27.003 -1.277 12.720 1.00 32.69 230 ASN A C 1
ATOM 1832 O O . ASN A 1 230 ? 27.043 -1.714 13.893 1.00 32.69 230 ASN A O 1
#

Radius of gyration: 17.34 Å; chains: 1; bounding box: 49×46×38 Å

pLDDT: mean 80.33, std 18.23, range [28.39, 97.25]

Secondary structure (DSSP, 8-state):
---HHHHHHHHHHHHHHHHHHHTTEEEEEB--GGGS---TTEEEEEEE--SSSEEEEEEEPPP---TTTTS----S-SS-SEEEEEEEEGGGTEEEEEEETTTS-B-TTSEEEEEEE-GGGHHHHHHTT-EEEEPPSSS-EEEEEEEES--TT-TTSGGGSPBPPSS--TT--HHHHHTT-THHHHGGGS-EEEEE-HHHHHHHHHHT-TTTTT--GGGGG-TTSSSS--

Foldseek 3Di:
DDDPVNLLVLVVVVQVVLCVFQPFKWFWFFAPPVNDDDDPFKGKTKTFDDLAFKKKKKFQAWFEDPPPVPPDDDPLPTQFPWKKKWKAQSQVRDTPWIDIDVGFQADPVRMAIEMADDPVCVVLQVVLSHHYIHRHHPRRIMMIIMTGRGRPPNQLDSVQQDHDDSHDDPPDHSVNVCVRGSCVRNNRRTMIIGGDHNVVVVVVSVVSCSCPRPPPPVVVPDPPPPPPDD